Protein AF-A0A940XVX7-F1 (afdb_monomer_lite)

Structure (mmCIF, N/CA/C/O backbone):
data_AF-A0A940XVX7-F1
#
_entry.id   AF-A0A940XVX7-F1
#
loop_
_atom_site.group_PDB
_atom_site.id
_atom_site.type_symbol
_atom_site.label_atom_id
_atom_site.label_alt_id
_atom_site.label_comp_id
_atom_site.label_asym_id
_atom_site.label_entity_id
_atom_site.label_seq_id
_atom_site.pdbx_PDB_ins_code
_atom_site.Cartn_x
_atom_site.Cartn_y
_atom_site.Cartn_z
_atom_site.occupancy
_atom_site.B_iso_or_equiv
_atom_site.auth_seq_id
_atom_site.auth_comp_id
_atom_site.auth_asym_id
_atom_site.auth_atom_id
_atom_site.pdbx_PDB_model_num
ATOM 1 N N . MET A 1 1 ? -26.685 48.852 -51.685 1.00 39.19 1 MET A N 1
ATOM 2 C CA . MET A 1 1 ? -26.499 47.554 -50.994 1.00 39.19 1 MET A CA 1
ATOM 3 C C . MET A 1 1 ? -25.553 46.708 -51.841 1.00 39.19 1 MET A C 1
ATOM 5 O O . MET A 1 1 ? -25.773 46.739 -53.045 1.00 39.19 1 MET A O 1
ATOM 9 N N . PRO A 1 2 ? -24.544 45.985 -51.307 1.00 47.06 2 PRO A N 1
ATOM 10 C CA . PRO A 1 2 ? -24.178 45.741 -49.909 1.00 47.06 2 PRO A CA 1
ATOM 11 C C . PRO A 1 2 ? -22.817 46.343 -49.490 1.00 47.06 2 PRO A C 1
ATOM 13 O O . PRO A 1 2 ? -22.126 46.998 -50.264 1.00 47.06 2 PRO A O 1
ATOM 16 N N . ILE A 1 3 ? -22.519 46.163 -48.203 1.00 32.72 3 ILE A N 1
ATOM 17 C CA . ILE A 1 3 ? -21.543 46.864 -47.366 1.00 32.72 3 ILE A CA 1
ATOM 18 C C . ILE A 1 3 ? -20.275 46.021 -47.131 1.00 32.72 3 ILE A C 1
ATOM 20 O O . ILE A 1 3 ? -20.348 44.816 -46.916 1.00 32.72 3 ILE A O 1
ATOM 24 N N . ALA A 1 4 ? -19.157 46.750 -47.157 1.00 32.62 4 ALA A N 1
ATOM 25 C CA . ALA A 1 4 ? -17.791 46.554 -46.665 1.00 32.62 4 ALA A CA 1
ATOM 26 C C . ALA A 1 4 ? -17.404 45.317 -45.823 1.00 32.62 4 ALA A C 1
ATOM 28 O O . ALA A 1 4 ? -18.112 44.855 -44.928 1.00 32.62 4 ALA A O 1
ATOM 29 N N . GLY A 1 5 ? -16.160 44.886 -46.066 1.00 31.12 5 GLY A N 1
ATOM 30 C CA . GLY A 1 5 ? -15.471 43.783 -45.410 1.00 31.12 5 GLY A CA 1
ATOM 31 C C . GLY A 1 5 ? -15.160 43.995 -43.925 1.00 31.12 5 GLY A C 1
ATOM 32 O O . GLY A 1 5 ? -15.018 45.113 -43.429 1.0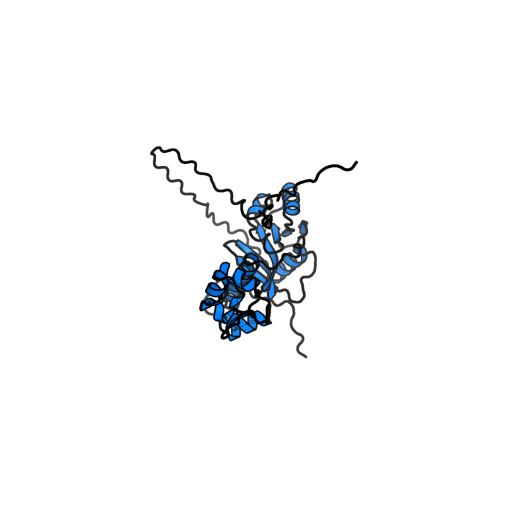0 31.12 5 GLY A O 1
ATOM 33 N N . ARG A 1 6 ? -14.998 42.870 -43.219 1.00 29.83 6 ARG A N 1
ATOM 34 C CA . ARG A 1 6 ? -14.480 42.817 -41.849 1.00 29.83 6 ARG A CA 1
ATOM 35 C C . ARG A 1 6 ? -13.198 41.997 -41.779 1.00 29.83 6 ARG A C 1
ATOM 37 O O . ARG A 1 6 ? -13.157 40.834 -42.171 1.00 29.83 6 ARG A O 1
ATOM 44 N N . LEU A 1 7 ? -12.186 42.646 -41.209 1.00 27.62 7 LEU A N 1
ATOM 45 C CA . LEU A 1 7 ? -10.926 42.090 -40.737 1.00 27.62 7 LEU A CA 1
ATOM 46 C C . LEU A 1 7 ? -11.147 40.890 -39.801 1.00 27.62 7 LEU A C 1
ATOM 48 O O . LEU A 1 7 ? -11.871 40.997 -38.811 1.00 27.62 7 LEU A O 1
ATOM 52 N N . ARG A 1 8 ? -10.426 39.788 -40.040 1.00 28.98 8 ARG A N 1
ATOM 53 C CA . ARG A 1 8 ? -10.189 38.751 -39.025 1.00 28.98 8 ARG A CA 1
ATOM 54 C C . ARG A 1 8 ? -8.976 39.150 -38.179 1.00 28.98 8 ARG A C 1
ATOM 56 O O . ARG A 1 8 ? -7.840 39.035 -38.629 1.00 28.98 8 ARG A O 1
ATOM 63 N N . ARG A 1 9 ? -9.220 39.622 -36.952 1.00 28.53 9 ARG A N 1
ATOM 64 C CA . ARG A 1 9 ? -8.200 39.702 -35.894 1.00 28.53 9 ARG A CA 1
ATOM 65 C C . ARG A 1 9 ? -7.954 38.300 -35.329 1.00 28.53 9 ARG A C 1
ATOM 67 O O . ARG A 1 9 ? -8.905 37.597 -35.001 1.00 28.53 9 ARG A O 1
ATOM 74 N N . ARG A 1 10 ? -6.677 37.924 -35.205 1.00 29.47 10 ARG A N 1
ATOM 75 C CA . ARG A 1 10 ? -6.209 36.809 -34.369 1.00 29.47 10 ARG A CA 1
ATOM 76 C C . ARG A 1 10 ? -6.468 37.153 -32.899 1.00 29.47 10 ARG A C 1
ATOM 78 O O . ARG A 1 10 ? -6.100 38.244 -32.469 1.00 29.47 10 ARG A O 1
ATOM 85 N N . LEU A 1 11 ? -7.072 36.231 -32.154 1.00 32.88 11 LEU A N 1
ATOM 86 C CA . LEU A 1 11 ? -7.075 36.249 -30.691 1.00 32.88 11 LEU A CA 1
ATOM 87 C C . LEU A 1 11 ? -5.853 35.458 -30.184 1.00 32.88 11 LEU A C 1
ATOM 89 O O . LEU A 1 11 ? -5.518 34.436 -30.790 1.00 32.88 11 LEU A O 1
ATOM 93 N N . PRO A 1 12 ? -5.163 35.930 -29.132 1.00 34.94 12 PRO A N 1
ATOM 94 C CA . PRO A 1 12 ? -4.060 35.211 -28.508 1.00 34.94 12 PRO A CA 1
ATOM 95 C C . PRO A 1 12 ? -4.569 33.997 -27.724 1.00 34.94 12 PRO A C 1
ATOM 97 O O . PRO A 1 12 ? -5.680 34.001 -27.195 1.00 34.94 12 PRO A O 1
ATOM 100 N N . GLY A 1 13 ? -3.735 32.957 -27.697 1.00 31.97 13 GLY A N 1
ATOM 101 C CA . GLY A 1 13 ? -4.027 31.665 -27.093 1.00 31.97 13 GLY A CA 1
ATOM 102 C C . GLY A 1 13 ? -4.304 31.749 -25.596 1.00 31.97 13 GLY A C 1
ATOM 103 O O . GLY A 1 13 ? -3.612 32.431 -24.843 1.00 31.97 13 GLY A O 1
ATOM 104 N N . THR A 1 14 ? -5.322 31.010 -25.187 1.00 32.75 14 THR A N 1
ATOM 105 C CA . THR A 1 14 ? -5.587 30.626 -23.806 1.00 32.75 14 THR A CA 1
ATOM 106 C C . THR A 1 14 ? -4.561 29.565 -23.394 1.00 32.75 14 THR A C 1
ATOM 108 O O . THR A 1 14 ? -4.377 28.597 -24.137 1.00 32.75 14 THR A O 1
ATOM 111 N N . PRO A 1 15 ? -3.868 29.711 -22.251 1.00 37.00 15 PRO A N 1
ATOM 112 C CA . PRO A 1 15 ? -3.029 28.645 -21.730 1.00 37.00 15 PRO A CA 1
ATOM 113 C C . PRO A 1 15 ? -3.913 27.474 -21.294 1.00 37.00 15 PRO A C 1
ATOM 115 O O . PRO A 1 15 ? -4.929 27.648 -20.619 1.00 37.00 15 PRO A O 1
ATOM 118 N N . ILE A 1 16 ? -3.512 26.285 -21.735 1.00 38.78 16 ILE A N 1
ATOM 119 C CA . ILE A 1 16 ? -4.016 24.991 -21.284 1.00 38.78 16 ILE A CA 1
ATOM 120 C C . ILE A 1 16 ? -3.811 24.940 -19.768 1.00 38.78 16 ILE A C 1
ATOM 122 O O . ILE A 1 16 ? -2.690 25.112 -19.294 1.00 38.78 16 ILE A O 1
ATOM 126 N N . GLY A 1 17 ? -4.910 24.787 -19.030 1.00 30.72 17 GLY A N 1
ATOM 127 C CA . GLY A 1 17 ? -4.888 24.670 -17.580 1.00 30.72 17 GLY A CA 1
ATOM 128 C C . GLY A 1 17 ? -4.123 23.424 -17.149 1.00 30.72 17 GLY A C 1
ATOM 129 O O . GLY A 1 17 ? -4.334 22.341 -17.696 1.00 30.72 17 GLY A O 1
ATOM 130 N N . ASP A 1 18 ? -3.241 23.606 -16.170 1.00 33.31 18 ASP A N 1
ATOM 131 C CA . ASP A 1 18 ? -2.580 22.524 -15.453 1.00 33.31 18 ASP A CA 1
ATOM 132 C C . ASP A 1 18 ? -3.620 21.554 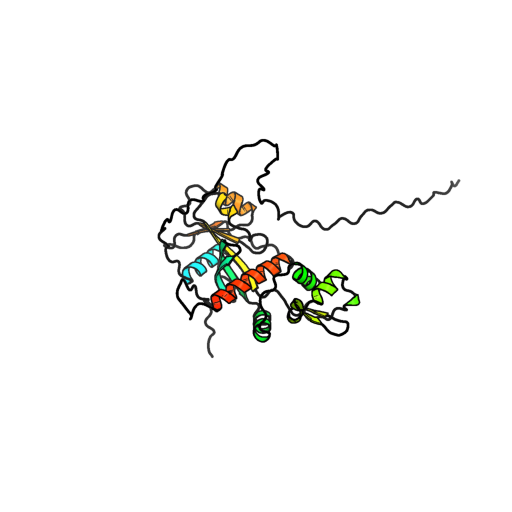-14.863 1.00 33.31 18 ASP A C 1
ATOM 134 O O . ASP A 1 18 ? -4.657 21.998 -14.350 1.00 33.31 18 ASP A O 1
ATOM 138 N N . PRO A 1 19 ? -3.365 20.235 -14.881 1.00 34.19 19 PRO A N 1
ATOM 139 C CA . PRO A 1 19 ? -4.178 19.299 -14.128 1.00 34.19 19 PRO A CA 1
ATOM 140 C C . PRO A 1 19 ? -4.037 19.610 -12.634 1.00 34.19 19 PRO A C 1
ATOM 142 O O . PRO A 1 19 ? -2.949 19.586 -12.059 1.00 34.19 19 PRO A O 1
ATOM 145 N N . ILE A 1 20 ? -5.175 19.919 -12.016 1.00 32.22 20 ILE A N 1
ATOM 146 C CA . ILE A 1 20 ? -5.339 20.090 -10.576 1.00 32.22 20 ILE A CA 1
ATOM 147 C C . ILE A 1 20 ? -4.955 18.766 -9.908 1.00 32.22 20 ILE A C 1
ATOM 149 O O . ILE A 1 20 ? -5.743 17.824 -9.867 1.00 32.22 20 ILE A O 1
ATOM 153 N N . LEU A 1 21 ? -3.732 18.694 -9.386 1.00 34.25 21 LEU A N 1
ATOM 154 C CA . LEU A 1 21 ? -3.366 17.698 -8.389 1.00 34.25 21 LEU A CA 1
ATOM 155 C C . LEU A 1 21 ? -4.194 17.966 -7.121 1.00 34.25 21 LEU A C 1
ATOM 157 O O . LEU A 1 21 ? -4.305 19.126 -6.704 1.00 34.25 21 LEU A O 1
ATOM 161 N N . PRO A 1 22 ? -4.774 16.938 -6.481 1.00 32.28 22 PRO A N 1
ATOM 162 C CA . PRO A 1 22 ? -5.451 17.113 -5.208 1.00 32.28 22 PRO A CA 1
ATOM 163 C C . PRO A 1 22 ? -4.463 17.659 -4.165 1.00 32.28 22 PRO A C 1
ATOM 165 O O . PRO A 1 22 ? -3.473 17.021 -3.809 1.00 32.28 22 PRO A O 1
ATOM 168 N N . ARG A 1 23 ? -4.740 18.872 -3.673 1.00 30.59 23 ARG A N 1
ATOM 169 C CA . ARG A 1 23 ? -4.101 19.485 -2.500 1.00 30.59 23 ARG A CA 1
ATOM 170 C C . ARG A 1 23 ? -4.465 18.685 -1.242 1.00 30.59 23 ARG A C 1
ATOM 172 O O . ARG A 1 23 ? -5.308 19.122 -0.471 1.00 30.59 23 ARG A O 1
ATOM 179 N N . PHE A 1 24 ? -3.846 17.527 -1.035 1.00 37.22 24 PHE A N 1
ATOM 180 C CA . PHE A 1 24 ? -3.967 16.767 0.220 1.00 37.22 24 PHE A CA 1
ATOM 181 C C . PHE A 1 24 ? -2.636 16.540 0.947 1.00 37.22 24 PHE A C 1
ATOM 183 O O . PHE A 1 24 ? -2.610 15.947 2.016 1.00 37.22 24 PHE A O 1
ATOM 190 N N . ALA A 1 25 ? -1.539 17.121 0.461 1.00 35.47 25 ALA A N 1
ATOM 191 C CA . ALA A 1 25 ? -0.269 17.158 1.178 1.00 35.47 25 ALA A CA 1
ATOM 192 C C . ALA A 1 25 ? 0.072 18.599 1.577 1.00 35.47 25 ALA A C 1
ATOM 194 O O . ALA A 1 25 ? 0.852 19.248 0.891 1.00 35.47 25 ALA A O 1
ATOM 195 N N . LEU A 1 26 ? -0.573 19.121 2.629 1.00 35.50 26 LEU A N 1
ATOM 196 C CA . LEU A 1 26 ? -0.068 20.201 3.501 1.00 35.50 26 LEU A CA 1
ATOM 197 C C . LEU A 1 26 ? -1.118 20.551 4.568 1.00 35.50 26 LEU A C 1
ATOM 199 O O . LEU A 1 26 ? -1.750 21.602 4.546 1.00 35.50 26 LEU A O 1
ATOM 203 N N . ALA A 1 27 ? -1.275 19.651 5.532 1.00 34.00 27 ALA A N 1
ATOM 204 C CA . ALA A 1 27 ? -1.707 20.015 6.877 1.00 34.00 27 ALA A CA 1
ATOM 205 C C . ALA A 1 27 ? -0.751 19.419 7.923 1.00 34.00 27 ALA A C 1
ATOM 207 O O . ALA A 1 27 ? -1.156 19.063 9.018 1.00 34.00 27 ALA A O 1
ATOM 208 N N . PHE A 1 28 ? 0.551 19.367 7.618 1.00 34.62 28 PHE A N 1
ATOM 209 C CA . PHE A 1 28 ? 1.536 19.499 8.688 1.00 34.62 28 PHE A CA 1
ATOM 210 C C . PHE A 1 28 ? 1.491 20.966 9.112 1.00 34.62 28 PHE A C 1
ATOM 212 O O . PHE A 1 28 ? 1.926 21.843 8.361 1.00 34.62 28 PHE A O 1
ATOM 219 N N . ARG A 1 29 ? 0.910 21.255 10.281 1.00 31.34 29 ARG A N 1
ATOM 220 C CA . ARG A 1 29 ? 1.052 22.562 10.929 1.00 31.34 29 ARG A CA 1
ATOM 221 C C . ARG A 1 29 ? 2.541 22.809 11.170 1.00 31.34 29 ARG A C 1
ATOM 223 O O . ARG A 1 29 ? 3.104 22.390 12.175 1.00 31.34 29 ARG A O 1
ATOM 230 N N . GLY A 1 30 ? 3.174 23.502 10.229 1.00 27.67 30 GLY A N 1
ATOM 231 C CA . GLY A 1 30 ? 4.431 24.183 10.469 1.00 27.67 30 GLY A CA 1
ATOM 232 C C . GLY A 1 30 ? 4.205 25.210 11.570 1.00 27.67 30 GLY A C 1
ATOM 233 O O . GLY A 1 30 ? 3.421 26.145 11.409 1.00 27.67 30 GLY A O 1
ATOM 234 N N . ILE A 1 31 ? 4.881 25.017 12.698 1.00 33.72 31 ILE A N 1
ATOM 235 C CA . ILE A 1 31 ? 5.112 26.066 13.685 1.00 33.72 31 ILE A CA 1
ATOM 236 C C . ILE A 1 31 ? 5.847 27.188 12.945 1.00 33.72 31 ILE A C 1
ATOM 238 O O . ILE A 1 31 ? 7.023 27.071 12.603 1.00 33.72 31 ILE A O 1
ATOM 242 N N . ALA A 1 32 ? 5.123 28.258 12.629 1.00 28.83 32 ALA A N 1
ATOM 243 C CA . ALA A 1 32 ? 5.697 29.463 12.060 1.00 28.83 32 ALA A CA 1
ATOM 244 C C . ALA A 1 32 ? 6.458 30.211 13.164 1.00 28.83 32 ALA A C 1
ATOM 246 O O . ALA A 1 32 ? 5.878 30.993 13.914 1.00 28.83 32 ALA A O 1
ATOM 247 N N . CYS A 1 33 ? 7.768 29.983 13.265 1.00 29.31 33 CYS A N 1
ATOM 248 C CA . CYS A 1 33 ? 8.662 30.895 13.972 1.00 29.31 33 CYS A CA 1
ATOM 249 C C . CYS A 1 33 ? 8.884 32.132 13.091 1.00 29.31 33 CYS A C 1
ATOM 251 O O . CYS A 1 33 ? 9.707 32.124 12.177 1.00 29.31 33 CYS A O 1
ATOM 253 N N . SER A 1 34 ? 8.122 33.195 13.352 1.00 32.75 34 SER A N 1
ATOM 254 C CA . SER A 1 34 ? 8.410 34.527 12.818 1.00 32.75 34 SER A CA 1
ATOM 255 C C . SER A 1 34 ? 9.648 35.080 13.520 1.00 32.75 34 SER A C 1
ATOM 257 O O . SER A 1 34 ? 9.641 35.282 14.732 1.00 32.75 34 SER A O 1
ATOM 259 N N . GLY A 1 35 ? 10.710 35.327 12.755 1.00 31.58 35 GLY A N 1
ATOM 260 C CA . GLY A 1 35 ? 11.919 35.973 13.245 1.00 31.58 35 GLY A CA 1
ATOM 261 C C . GLY A 1 35 ? 11.669 37.436 13.608 1.00 31.58 35 GLY A C 1
ATOM 262 O O . GLY A 1 35 ? 11.334 38.248 12.749 1.00 31.58 35 GLY A O 1
ATOM 263 N N . ALA A 1 36 ? 11.896 37.772 14.873 1.00 33.03 36 ALA A N 1
ATOM 264 C CA . ALA A 1 36 ? 12.298 39.101 15.301 1.00 33.03 36 ALA A CA 1
ATOM 265 C C . ALA A 1 36 ? 13.489 38.921 16.246 1.00 33.03 36 ALA A C 1
ATOM 267 O O . ALA A 1 36 ? 13.435 38.146 17.198 1.00 33.03 36 ALA A O 1
ATOM 268 N N . ALA A 1 37 ? 14.590 39.582 15.905 1.00 41.69 37 ALA A N 1
ATOM 269 C CA . ALA A 1 37 ? 15.837 39.552 16.641 1.00 41.69 37 ALA A CA 1
ATOM 270 C C . ALA A 1 37 ? 15.656 40.094 18.064 1.00 41.69 37 ALA A C 1
ATOM 272 O O . ALA A 1 37 ? 15.215 41.228 18.228 1.00 41.69 37 ALA A O 1
ATOM 273 N N . ALA A 1 38 ? 16.053 39.309 19.062 1.00 36.62 38 ALA A N 1
ATOM 274 C CA . ALA A 1 38 ? 16.679 39.786 20.289 1.00 36.62 38 ALA A CA 1
ATOM 275 C C . ALA A 1 38 ? 17.223 38.585 21.067 1.00 36.62 38 ALA A C 1
ATOM 277 O O . ALA A 1 38 ? 16.559 37.556 21.191 1.00 36.62 38 ALA A O 1
ATOM 278 N N . ASP A 1 39 ? 18.448 38.746 21.556 1.00 45.12 39 ASP A N 1
ATOM 279 C CA . ASP A 1 39 ? 19.106 37.895 22.536 1.00 45.12 39 ASP A CA 1
ATOM 280 C C . ASP A 1 39 ? 18.152 37.419 23.636 1.00 45.12 39 ASP A C 1
ATOM 282 O O . ASP A 1 39 ? 17.444 38.220 24.237 1.00 45.12 39 ASP A O 1
ATOM 286 N N . HIS A 1 40 ? 18.161 36.115 23.905 1.00 40.62 40 HIS A N 1
ATOM 287 C CA . HIS A 1 40 ? 18.369 35.527 25.230 1.00 40.62 40 HIS A CA 1
ATOM 288 C C . HIS A 1 40 ? 18.161 34.009 25.144 1.00 40.62 40 HIS A C 1
ATOM 290 O O . HIS A 1 40 ? 17.154 33.500 24.660 1.00 40.62 40 HIS A O 1
ATOM 296 N N . SER A 1 41 ? 19.161 33.285 25.633 1.00 45.06 41 SER A N 1
ATOM 297 C CA . SER A 1 41 ? 19.177 31.843 25.855 1.00 45.06 41 SER A CA 1
ATOM 298 C C . SER A 1 41 ? 17.902 31.338 26.541 1.00 45.06 41 SER A C 1
ATOM 300 O O . SER A 1 41 ? 17.693 31.597 27.726 1.00 45.06 41 SER A O 1
ATOM 302 N N . CYS A 1 42 ? 17.090 30.558 25.829 1.00 33.81 42 CYS A N 1
ATOM 303 C CA . CYS A 1 42 ? 16.030 29.750 26.423 1.00 33.81 42 CYS A CA 1
ATOM 304 C C . CYS A 1 42 ? 16.079 28.348 25.803 1.00 33.81 42 CYS A C 1
ATOM 306 O O . CYS A 1 42 ? 15.731 28.144 24.641 1.00 33.81 42 CYS A O 1
ATOM 308 N N . GLY A 1 43 ? 16.607 27.390 26.565 1.00 42.06 43 GLY A N 1
ATOM 309 C CA . GLY A 1 43 ? 16.645 25.984 26.184 1.00 42.06 43 GLY A CA 1
ATOM 310 C C . GLY A 1 43 ? 15.263 25.357 26.332 1.00 42.06 43 GLY A C 1
ATOM 311 O O . GLY A 1 43 ? 14.922 24.878 27.408 1.00 42.06 43 GLY A O 1
ATOM 312 N N . CYS A 1 44 ? 14.483 25.328 25.253 1.00 30.05 44 CYS A N 1
ATOM 313 C CA . CYS A 1 44 ? 13.281 24.501 25.173 1.00 30.05 44 CYS A CA 1
ATOM 314 C C . CYS A 1 44 ? 13.669 23.093 24.706 1.00 30.05 44 CYS A C 1
ATOM 316 O O . CYS A 1 44 ? 13.628 22.772 23.520 1.00 30.05 44 CYS A O 1
ATOM 318 N N . VAL A 1 45 ? 14.067 22.253 25.659 1.00 34.38 45 VAL A N 1
ATOM 319 C CA . VAL A 1 45 ? 14.092 20.798 25.486 1.00 34.38 45 VAL A CA 1
ATOM 320 C C . VAL A 1 45 ? 12.637 20.329 25.517 1.00 34.38 45 VAL A C 1
ATOM 322 O O . VAL A 1 45 ? 12.022 20.296 26.581 1.00 34.38 45 VAL A O 1
ATOM 325 N N . PHE A 1 46 ? 12.066 19.982 24.361 1.00 31.72 46 PHE A N 1
ATOM 326 C CA . PHE A 1 46 ? 10.820 19.215 24.305 1.00 31.72 46 PHE A CA 1
ATOM 327 C C . PHE A 1 46 ? 11.127 17.776 24.732 1.00 31.72 46 PHE A C 1
ATOM 329 O O . PHE A 1 46 ? 11.384 16.897 23.914 1.00 31.72 46 PHE A O 1
ATOM 336 N N . ALA A 1 47 ? 11.160 17.556 26.043 1.00 31.22 47 ALA A N 1
ATOM 337 C CA . ALA A 1 47 ? 11.137 16.224 26.616 1.00 31.22 47 ALA A CA 1
ATOM 338 C C . ALA A 1 47 ? 9.706 15.688 26.485 1.00 31.22 47 ALA A C 1
ATOM 340 O O . ALA A 1 47 ? 8.818 16.080 27.241 1.00 31.22 47 ALA A O 1
ATOM 341 N N . LEU A 1 48 ? 9.479 14.805 25.509 1.00 35.31 48 LEU A N 1
ATOM 342 C CA . LEU A 1 48 ? 8.336 13.898 25.559 1.00 35.31 48 LEU A CA 1
ATOM 343 C C . LEU A 1 48 ? 8.480 13.082 26.853 1.00 35.31 48 LEU A C 1
ATOM 345 O O . LEU A 1 48 ? 9.543 12.486 27.058 1.00 35.31 48 LEU A O 1
ATOM 349 N N . PRO A 1 49 ? 7.484 13.061 27.753 1.00 32.00 49 PRO A N 1
ATOM 350 C CA . PRO A 1 49 ? 7.553 12.199 28.916 1.00 32.00 49 PRO A CA 1
ATOM 351 C C . PRO A 1 49 ? 7.497 10.747 28.435 1.00 32.00 49 PRO A C 1
ATOM 353 O O . PRO A 1 49 ? 6.434 10.220 28.128 1.00 32.00 49 PRO A O 1
ATOM 356 N N . SER A 1 50 ? 8.652 10.085 28.395 1.00 37.47 50 SER A N 1
ATOM 357 C CA . SER A 1 50 ? 8.766 8.629 28.326 1.00 37.47 50 SER A CA 1
ATOM 358 C C . SER A 1 50 ? 8.392 8.031 29.685 1.00 37.47 50 SER A C 1
ATOM 360 O O . SER A 1 50 ? 9.195 7.389 30.361 1.00 37.47 50 SER A O 1
ATOM 362 N N . GLN A 1 51 ? 7.166 8.281 30.147 1.00 39.06 51 GLN A N 1
ATOM 363 C CA . GLN A 1 51 ? 6.641 7.533 31.278 1.00 39.06 51 GLN A CA 1
ATOM 364 C C . GLN A 1 51 ? 6.306 6.131 30.786 1.00 39.06 51 GLN A C 1
ATOM 366 O O . GLN A 1 51 ? 5.329 5.916 30.076 1.00 39.06 51 GLN A O 1
ATOM 371 N N . GLY A 1 52 ? 7.170 5.187 31.159 1.00 41.28 52 GLY A N 1
ATOM 372 C CA . GLY A 1 52 ? 6.953 3.759 31.002 1.00 41.28 52 GLY A CA 1
ATOM 373 C C . GLY A 1 52 ? 5.706 3.325 31.762 1.00 41.28 52 GLY A C 1
ATOM 374 O O . GLY A 1 52 ? 5.779 2.906 32.915 1.00 41.28 52 GLY A O 1
ATOM 375 N N . MET A 1 53 ? 4.557 3.422 31.106 1.00 36.41 53 MET A N 1
ATOM 376 C CA . MET A 1 53 ? 3.360 2.703 31.491 1.00 36.41 53 MET A CA 1
ATOM 377 C C . MET A 1 53 ? 3.436 1.328 30.836 1.00 36.41 53 MET A C 1
ATOM 379 O O . MET A 1 53 ? 3.215 1.173 29.639 1.00 36.41 53 MET A O 1
ATOM 383 N N . ASN A 1 54 ? 3.748 0.318 31.650 1.00 37.62 54 ASN A N 1
ATOM 384 C CA . ASN A 1 54 ? 3.373 -1.067 31.382 1.00 37.62 54 ASN A CA 1
ATOM 385 C C . ASN A 1 54 ? 1.837 -1.145 31.406 1.00 37.62 54 ASN A C 1
ATOM 387 O O . ASN A 1 54 ? 1.240 -1.632 32.366 1.00 37.62 54 ASN A O 1
ATOM 391 N N . LEU A 1 55 ? 1.185 -0.601 30.378 1.00 42.69 55 LEU A N 1
ATOM 392 C CA . LEU A 1 55 ? -0.182 -0.966 30.059 1.00 42.69 55 LEU A CA 1
ATOM 393 C C . LEU A 1 55 ? -0.147 -2.462 29.794 1.00 42.69 55 LEU A C 1
ATOM 395 O O . LEU A 1 55 ? 0.685 -2.941 29.021 1.00 42.69 55 LEU A O 1
ATOM 399 N N . MET A 1 56 ? -0.999 -3.188 30.515 1.00 37.06 56 MET A N 1
ATOM 400 C CA . MET A 1 56 ? -1.314 -4.580 30.253 1.00 37.06 56 MET A CA 1
ATOM 401 C C . MET A 1 56 ? -1.572 -4.724 28.757 1.00 37.06 56 MET A C 1
ATOM 403 O O . MET A 1 56 ? -2.665 -4.463 28.262 1.00 37.06 56 MET A O 1
ATOM 407 N N . THR A 1 57 ? -0.530 -5.113 28.032 1.00 49.62 57 THR A N 1
ATOM 408 C CA . THR A 1 57 ? -0.600 -5.554 26.656 1.00 49.62 57 THR A CA 1
ATOM 409 C C . THR A 1 57 ? -1.337 -6.873 26.740 1.00 49.62 57 THR A C 1
ATOM 411 O O . THR A 1 57 ? -0.736 -7.937 26.872 1.00 49.62 57 THR A O 1
ATOM 414 N N . SER A 1 58 ? -2.671 -6.796 26.740 1.00 52.34 58 SER A N 1
ATOM 415 C CA . SER A 1 58 ? -3.485 -7.864 26.186 1.00 52.34 58 SER A CA 1
ATOM 416 C C . SER A 1 58 ? -2.783 -8.258 24.891 1.00 52.34 58 SER A C 1
ATOM 418 O O . SER A 1 58 ? -2.642 -7.436 23.978 1.00 52.34 58 SER A O 1
ATOM 420 N N . LYS A 1 59 ? -2.162 -9.439 24.895 1.00 76.56 59 LYS A N 1
ATOM 421 C CA . LYS A 1 59 ? -1.438 -9.951 23.740 1.00 76.56 59 LYS A CA 1
ATOM 422 C C . LYS A 1 59 ? -2.508 -10.380 22.755 1.00 76.56 59 LYS A C 1
ATOM 424 O O . LYS A 1 59 ? -2.926 -11.532 22.785 1.00 76.56 59 LYS A O 1
ATOM 429 N N . PHE A 1 60 ? -2.980 -9.432 21.952 1.00 84.50 60 PHE A N 1
ATOM 430 C CA . PHE A 1 60 ? -3.782 -9.744 20.781 1.00 84.50 60 PHE A CA 1
ATOM 431 C C . PHE A 1 60 ? -3.004 -10.772 19.968 1.00 84.50 60 PHE A C 1
ATOM 433 O O . PHE A 1 60 ? -1.826 -10.576 19.662 1.00 84.50 60 PHE A O 1
ATOM 440 N N . THR A 1 61 ? -3.641 -11.908 19.730 1.00 90.19 61 THR A N 1
ATOM 441 C CA . THR A 1 61 ? -3.094 -12.963 18.887 1.00 90.19 61 THR A CA 1
ATOM 442 C C . THR A 1 61 ? -3.250 -12.575 17.419 1.00 90.19 61 THR A C 1
ATOM 444 O O . THR A 1 61 ? -4.038 -11.691 17.083 1.00 90.19 61 THR A O 1
ATOM 447 N N . ASP A 1 62 ? -2.559 -13.262 16.514 1.00 89.00 62 ASP A N 1
ATOM 448 C CA . ASP A 1 62 ? -2.733 -13.019 15.075 1.00 89.00 62 ASP A CA 1
ATOM 449 C C . ASP A 1 62 ? -4.187 -13.265 14.637 1.00 89.00 62 ASP A C 1
ATOM 451 O O . ASP A 1 62 ? -4.749 -12.508 13.848 1.00 89.00 62 ASP A O 1
ATOM 455 N N . ALA A 1 63 ? -4.847 -14.267 15.231 1.00 91.44 63 ALA A N 1
ATOM 456 C CA . ALA A 1 63 ? -6.267 -14.532 15.010 1.00 91.44 63 ALA A CA 1
ATOM 457 C C . ALA A 1 63 ? -7.157 -13.366 15.465 1.00 91.44 63 ALA A C 1
ATOM 459 O O . ALA A 1 63 ? -8.198 -13.107 14.859 1.00 91.44 63 ALA A O 1
ATOM 460 N N . ASP A 1 64 ? -6.748 -12.649 16.510 1.00 92.81 64 ASP A N 1
ATOM 461 C CA . ASP A 1 64 ? -7.459 -11.466 16.965 1.00 92.81 64 ASP A CA 1
ATOM 462 C C . ASP A 1 64 ? -7.298 -10.315 15.966 1.00 92.81 64 ASP A C 1
ATOM 464 O O . ASP A 1 64 ? -8.287 -9.696 15.576 1.00 92.81 64 ASP A O 1
ATOM 468 N N . LEU A 1 65 ? -6.078 -10.073 15.477 1.00 93.81 65 LEU A N 1
ATOM 469 C CA . LEU A 1 65 ? -5.825 -9.049 14.458 1.00 93.81 65 LEU A CA 1
ATOM 470 C C . LEU A 1 65 ? -6.627 -9.303 13.175 1.00 93.81 65 LEU A C 1
ATOM 472 O O . LEU A 1 65 ? -7.205 -8.367 12.625 1.00 93.81 65 LEU A O 1
ATOM 476 N N . VAL A 1 66 ? -6.744 -10.562 12.743 1.00 95.06 66 VAL A N 1
ATOM 477 C CA . VAL A 1 66 ? -7.594 -10.932 11.601 1.00 95.06 66 VAL A CA 1
ATOM 478 C C . VAL A 1 66 ? -9.053 -10.551 11.858 1.00 95.06 66 VAL A C 1
ATOM 480 O O . VAL A 1 66 ? -9.651 -9.872 11.026 1.00 95.06 66 VAL A O 1
ATOM 483 N N . ARG A 1 67 ? -9.617 -10.895 13.023 1.00 95.00 67 ARG A N 1
ATOM 484 C CA . ARG A 1 67 ? -11.006 -10.534 13.376 1.00 95.00 67 ARG A CA 1
ATOM 485 C C . ARG A 1 67 ? -11.227 -9.024 13.417 1.00 95.00 67 ARG A C 1
ATOM 487 O O . ARG A 1 67 ? -12.266 -8.542 12.969 1.00 95.00 67 ARG A O 1
ATOM 494 N N . LEU A 1 68 ? -10.261 -8.273 13.948 1.00 95.31 68 LEU A N 1
ATOM 495 C CA . LEU A 1 68 ? -10.289 -6.810 13.948 1.00 95.31 68 LEU A CA 1
ATOM 496 C C . LEU A 1 68 ? -10.361 -6.261 12.519 1.00 95.31 68 LEU A C 1
ATOM 498 O O . LEU A 1 68 ? -11.201 -5.409 12.229 1.00 95.31 68 LEU A O 1
ATOM 502 N N . CYS A 1 69 ? -9.496 -6.752 11.633 1.00 96.31 69 CYS A N 1
ATOM 503 C CA . CYS A 1 69 ? -9.444 -6.344 10.233 1.00 96.31 69 CYS A CA 1
ATOM 504 C C . CYS A 1 69 ? -10.707 -6.749 9.458 1.00 96.31 69 CYS A C 1
ATOM 506 O O . CYS A 1 69 ? -11.215 -5.955 8.665 1.00 96.31 69 CYS A O 1
ATOM 508 N N . GLU A 1 70 ? -11.256 -7.938 9.709 1.00 95.88 70 GLU A N 1
ATOM 509 C CA . GLU A 1 70 ? -12.539 -8.377 9.150 1.00 95.88 70 GLU A CA 1
ATOM 510 C C . GLU A 1 70 ? -13.670 -7.423 9.558 1.00 95.88 70 GLU A C 1
ATOM 512 O O . GLU A 1 70 ? -14.387 -6.877 8.718 1.00 95.88 70 GLU A O 1
ATOM 517 N N . ALA A 1 71 ? -13.786 -7.117 10.852 1.00 95.12 71 ALA A N 1
ATOM 518 C CA . ALA A 1 71 ? -14.779 -6.161 11.324 1.00 95.12 71 ALA A CA 1
ATOM 519 C C . ALA A 1 71 ? -14.587 -4.774 10.681 1.00 95.12 71 ALA A C 1
ATOM 521 O O . ALA A 1 71 ? -15.541 -4.197 10.158 1.00 95.12 71 ALA A O 1
ATOM 522 N N . ALA A 1 72 ? -13.355 -4.255 10.661 1.00 94.88 72 ALA A N 1
ATOM 523 C CA . ALA A 1 72 ? -13.031 -2.948 10.086 1.00 94.88 72 ALA A CA 1
ATOM 524 C C . ALA A 1 72 ? -13.362 -2.850 8.586 1.00 94.88 72 ALA A C 1
ATOM 526 O O . ALA A 1 72 ? -13.888 -1.832 8.136 1.00 94.88 72 ALA A O 1
ATOM 527 N N . SER A 1 73 ? -13.084 -3.911 7.825 1.00 93.69 73 SER A N 1
ATOM 528 C CA . SER A 1 73 ? -13.360 -3.999 6.384 1.00 93.69 73 SER A CA 1
ATOM 529 C C . SER A 1 73 ? -14.832 -4.276 6.047 1.00 93.69 73 SER A C 1
ATOM 531 O O . SER A 1 73 ? -15.210 -4.252 4.877 1.00 93.69 73 SER A O 1
ATOM 533 N N . GLY A 1 74 ? -15.683 -4.492 7.056 1.00 93.56 74 GLY A N 1
ATOM 534 C CA . GLY A 1 74 ? -17.111 -4.749 6.877 1.00 93.56 74 GLY A CA 1
ATOM 535 C C . GLY A 1 74 ? -17.453 -6.208 6.564 1.00 93.56 74 GLY A C 1
ATOM 536 O O . GLY A 1 74 ? -18.547 -6.475 6.062 1.00 93.56 74 GLY A O 1
ATOM 537 N N . GLY A 1 75 ? -16.558 -7.157 6.850 1.00 92.19 75 GLY A N 1
ATOM 538 C CA . GLY A 1 75 ? -16.811 -8.582 6.662 1.00 92.19 75 GLY A CA 1
ATOM 539 C C . GLY A 1 75 ? -15.544 -9.397 6.426 1.00 92.19 75 GLY A C 1
ATOM 540 O O . GLY A 1 75 ? -14.491 -9.125 6.980 1.00 92.19 75 GLY A O 1
ATOM 541 N N . LYS A 1 76 ? -15.652 -10.446 5.612 1.00 92.69 76 LYS A N 1
ATOM 542 C CA . LYS A 1 76 ? -14.505 -11.306 5.301 1.00 92.69 76 LYS A CA 1
ATOM 543 C C . LYS A 1 76 ? -13.480 -10.563 4.447 1.00 92.69 76 LYS A C 1
ATOM 545 O O . LYS A 1 76 ? -13.861 -9.886 3.491 1.00 92.69 76 LYS A O 1
ATOM 550 N N . LEU A 1 77 ? -12.201 -10.769 4.755 1.00 93.69 77 LEU A N 1
ATOM 551 C CA . LEU A 1 77 ? -11.090 -10.318 3.916 1.00 93.69 77 LEU A CA 1
ATOM 552 C C . LEU A 1 77 ? -11.084 -11.064 2.570 1.00 93.69 77 LEU A C 1
ATOM 554 O O . LEU A 1 77 ? -11.720 -12.114 2.418 1.00 93.69 77 LEU A O 1
ATOM 558 N N . ALA A 1 78 ? -10.366 -10.519 1.584 1.00 93.75 78 ALA A N 1
ATOM 559 C CA . ALA A 1 78 ? -10.121 -11.229 0.332 1.00 93.75 78 ALA A CA 1
ATOM 560 C C . ALA A 1 78 ? -9.387 -12.556 0.603 1.00 93.75 78 ALA A C 1
ATOM 562 O O . ALA A 1 78 ? -8.648 -12.678 1.576 1.00 93.75 78 ALA A O 1
ATOM 563 N N . LEU A 1 79 ? -9.613 -13.564 -0.244 1.00 93.50 79 LEU A N 1
ATOM 564 C CA . LEU A 1 79 ? -9.081 -14.915 -0.017 1.00 93.50 79 LEU A CA 1
ATOM 565 C C . LEU A 1 79 ? -7.547 -14.951 -0.006 1.00 93.50 79 LEU A C 1
ATOM 567 O O . LEU A 1 79 ? -6.959 -15.721 0.736 1.00 93.50 79 LEU A O 1
ATOM 571 N N . ASP A 1 80 ? -6.919 -14.120 -0.824 1.00 94.69 80 ASP A N 1
ATOM 572 C CA . ASP A 1 80 ? -5.472 -13.970 -0.962 1.00 94.69 80 ASP A CA 1
ATOM 573 C C . ASP A 1 80 ? -4.886 -12.881 -0.047 1.00 94.69 80 ASP A C 1
ATOM 575 O O . ASP A 1 80 ? -3.700 -12.572 -0.149 1.00 94.69 80 ASP A O 1
ATOM 579 N N . ALA A 1 81 ? -5.699 -12.278 0.829 1.00 96.12 81 ALA A N 1
ATOM 580 C CA . ALA A 1 81 ? -5.228 -11.263 1.758 1.00 96.12 81 ALA A CA 1
ATOM 581 C C . ALA A 1 81 ? -4.507 -11.877 2.963 1.00 96.12 81 ALA A C 1
ATOM 583 O O . ALA A 1 81 ? -4.980 -12.818 3.603 1.00 96.12 81 ALA A O 1
ATOM 584 N N . GLU A 1 82 ? -3.386 -11.263 3.312 1.00 96.50 82 GLU A N 1
ATOM 585 C CA . GLU A 1 82 ? -2.601 -11.545 4.503 1.00 96.50 82 GLU A CA 1
ATOM 586 C C . GLU A 1 82 ? -2.716 -10.385 5.495 1.00 96.50 82 GLU A C 1
ATOM 588 O O . GLU A 1 82 ? -3.011 -9.243 5.126 1.00 96.50 82 GLU A O 1
ATOM 593 N N . VAL A 1 83 ? -2.484 -10.686 6.775 1.00 96.25 83 VAL A N 1
ATOM 594 C CA . VAL A 1 83 ? -2.482 -9.696 7.855 1.00 96.25 83 VAL A CA 1
ATOM 595 C C . VAL A 1 83 ? -1.110 -9.679 8.511 1.00 96.25 83 VAL A C 1
ATOM 597 O O . VAL A 1 83 ? -0.620 -10.719 8.943 1.00 96.25 83 VAL A O 1
ATOM 600 N N . ALA A 1 84 ? -0.502 -8.498 8.609 1.00 95.75 84 ALA A N 1
ATOM 601 C CA . ALA A 1 84 ? 0.783 -8.314 9.281 1.00 95.75 84 ALA A CA 1
ATOM 602 C C . ALA A 1 84 ? 0.787 -7.044 10.129 1.00 95.75 84 ALA A C 1
ATOM 604 O O . ALA A 1 84 ? 0.186 -6.034 9.768 1.00 95.75 84 ALA A O 1
ATOM 605 N N . SER A 1 85 ? 1.503 -7.083 11.250 1.00 94.62 85 SER A N 1
ATOM 606 C CA . SER A 1 85 ? 1.745 -5.914 12.093 1.00 94.62 85 SER A CA 1
ATOM 607 C C . SER A 1 85 ? 3.168 -5.425 11.868 1.00 94.62 85 SER A C 1
ATOM 609 O O . SER A 1 85 ? 4.119 -6.100 12.246 1.00 94.62 85 SER A O 1
ATOM 611 N N . VAL A 1 86 ? 3.301 -4.226 11.310 1.00 95.25 86 VAL A N 1
ATOM 612 C CA . VAL A 1 86 ? 4.582 -3.621 10.931 1.00 95.25 86 VAL A CA 1
ATOM 613 C C . VAL A 1 86 ? 4.719 -2.222 11.536 1.00 95.25 86 VAL A C 1
ATOM 615 O O . VAL A 1 86 ? 3.763 -1.643 12.050 1.00 95.25 86 VAL A O 1
ATOM 618 N N . THR A 1 87 ? 5.911 -1.631 11.449 1.00 94.50 87 THR A N 1
ATOM 619 C CA . THR A 1 87 ? 6.100 -0.194 11.714 1.00 94.50 87 THR A CA 1
ATOM 620 C C . THR A 1 87 ? 6.393 0.540 10.410 1.00 94.50 87 THR A C 1
ATOM 622 O O . THR A 1 87 ? 7.468 0.370 9.832 1.00 94.50 87 THR A O 1
ATOM 625 N N . LEU A 1 88 ? 5.470 1.394 9.960 1.00 94.38 88 LEU A N 1
ATOM 626 C CA . LEU A 1 88 ? 5.644 2.241 8.775 1.00 94.38 88 LEU A CA 1
ATOM 627 C C . LEU A 1 88 ? 5.830 3.694 9.185 1.00 94.38 88 LEU A C 1
ATOM 629 O O . LEU A 1 88 ? 5.003 4.254 9.895 1.00 94.38 88 LEU A O 1
ATOM 633 N N . TRP A 1 89 ? 6.924 4.314 8.737 1.00 92.25 89 TRP A N 1
ATOM 634 C CA . TRP A 1 89 ? 7.248 5.718 9.040 1.00 92.25 89 TRP A CA 1
ATOM 635 C C . TRP A 1 89 ? 7.187 6.062 10.541 1.00 92.25 89 TRP A C 1
ATOM 637 O O . TRP A 1 89 ? 6.813 7.167 10.922 1.00 92.25 89 TRP A O 1
ATOM 647 N N . GLY A 1 90 ? 7.564 5.104 11.396 1.00 91.88 90 GLY A N 1
ATOM 648 C CA . GLY A 1 90 ? 7.531 5.248 12.855 1.00 91.88 90 GLY A CA 1
ATOM 649 C C . GLY A 1 90 ? 6.161 5.009 13.497 1.00 91.88 90 GLY A C 1
ATOM 650 O O . GLY A 1 90 ? 6.045 5.143 14.710 1.00 91.88 90 GLY A O 1
ATOM 651 N N . VAL A 1 91 ? 5.144 4.636 12.715 1.00 93.25 91 VAL A N 1
ATOM 652 C CA . VAL A 1 91 ? 3.787 4.345 13.189 1.00 93.25 91 VAL A CA 1
ATOM 653 C C . VAL A 1 91 ? 3.552 2.829 13.188 1.00 93.25 91 VAL A C 1
ATOM 655 O O . VAL A 1 91 ? 3.638 2.207 12.123 1.00 93.25 91 VAL A O 1
ATOM 658 N N . PRO A 1 92 ? 3.256 2.215 14.349 1.00 93.88 92 PRO A N 1
ATOM 659 C CA . PRO A 1 92 ? 2.788 0.835 14.414 1.00 93.88 92 PRO A CA 1
ATOM 660 C C . PRO A 1 92 ? 1.437 0.699 13.707 1.00 93.88 92 PRO A C 1
ATOM 662 O O . PRO A 1 92 ? 0.491 1.428 14.015 1.00 93.88 92 PRO A O 1
ATOM 665 N N . VAL A 1 93 ? 1.343 -0.229 12.762 1.00 95.50 93 VAL A N 1
ATOM 666 C CA . VAL A 1 93 ? 0.163 -0.413 11.914 1.00 95.50 93 VAL A CA 1
ATOM 667 C C . VAL A 1 93 ? -0.062 -1.893 11.630 1.00 95.50 93 VAL A C 1
ATOM 669 O O . VAL A 1 93 ? 0.880 -2.643 11.382 1.00 95.50 93 VAL A O 1
ATOM 672 N N . VAL A 1 94 ? -1.325 -2.305 11.647 1.00 96.94 94 VAL A N 1
ATOM 673 C CA . VAL A 1 94 ? -1.765 -3.614 11.160 1.00 96.94 94 VAL A CA 1
ATOM 674 C C . VAL A 1 94 ? -2.245 -3.437 9.727 1.00 96.94 94 VAL A C 1
ATOM 676 O O . VAL A 1 94 ? -3.139 -2.636 9.461 1.00 96.94 94 VAL A O 1
ATOM 679 N N . LEU A 1 95 ? -1.635 -4.152 8.795 1.00 97.31 95 LEU A N 1
ATOM 680 C CA . LEU A 1 95 ? -1.961 -4.100 7.378 1.00 97.31 95 LEU A CA 1
ATOM 681 C C . LEU A 1 95 ? -2.759 -5.333 6.984 1.00 97.31 95 LEU A C 1
ATOM 683 O O . LEU A 1 95 ? -2.388 -6.443 7.351 1.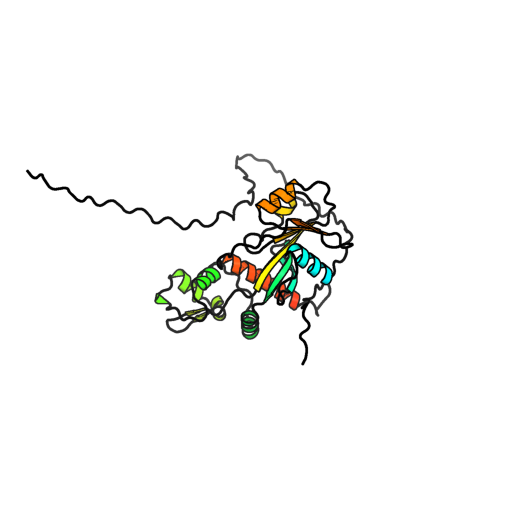00 97.31 95 LEU A O 1
ATOM 687 N N . VAL A 1 96 ? -3.790 -5.124 6.173 1.00 97.44 96 VAL A N 1
ATOM 688 C CA . VAL A 1 96 ? -4.336 -6.143 5.279 1.00 97.44 96 VAL A CA 1
ATOM 689 C C . VAL A 1 96 ? -3.750 -5.875 3.906 1.00 97.44 96 VAL A C 1
ATOM 691 O O . VAL A 1 96 ? -3.913 -4.776 3.365 1.00 97.44 96 VAL A O 1
ATOM 694 N N . TYR A 1 97 ? -3.047 -6.850 3.350 1.00 97.56 97 TYR A N 1
ATOM 695 C CA . TYR A 1 97 ? -2.340 -6.680 2.090 1.00 97.56 97 TYR A CA 1
ATOM 696 C C . TYR A 1 97 ? -2.373 -7.956 1.254 1.00 97.56 97 TYR A C 1
ATOM 698 O O . TYR A 1 97 ? -2.689 -9.033 1.746 1.00 97.56 97 TYR A O 1
ATOM 706 N N . ARG A 1 98 ? -2.028 -7.819 -0.023 1.00 97.38 98 ARG A N 1
ATOM 707 C CA . ARG A 1 98 ? -1.916 -8.915 -0.984 1.00 97.38 98 ARG A CA 1
ATOM 708 C C . ARG A 1 98 ? -0.591 -8.838 -1.713 1.00 97.38 98 ARG A C 1
ATOM 710 O O . ARG A 1 98 ? -0.179 -7.754 -2.142 1.00 97.38 98 ARG A O 1
ATOM 717 N N . TRP A 1 99 ? 0.052 -9.986 -1.866 1.00 97.38 99 TRP A N 1
ATOM 718 C CA . TRP A 1 99 ? 1.249 -10.133 -2.677 1.00 97.38 99 TRP A CA 1
ATOM 719 C C . TRP A 1 99 ? 0.920 -10.021 -4.162 1.00 97.38 99 TRP A C 1
ATOM 721 O O . TRP A 1 99 ? -0.086 -10.538 -4.641 1.00 97.38 99 TRP A O 1
ATOM 731 N N . ASN A 1 100 ? 1.803 -9.372 -4.916 1.00 97.19 100 ASN A N 1
ATOM 732 C CA . ASN A 1 100 ? 1.935 -9.678 -6.330 1.00 97.19 100 ASN A CA 1
ATOM 733 C C . ASN A 1 100 ? 2.968 -10.801 -6.461 1.00 97.19 100 ASN A C 1
ATOM 735 O O . ASN A 1 100 ? 4.170 -10.534 -6.512 1.00 97.19 100 ASN A O 1
ATOM 739 N N . ASP A 1 101 ? 2.498 -12.049 -6.472 1.00 96.38 101 ASP A N 1
ATOM 740 C CA . ASP A 1 101 ? 3.360 -13.238 -6.459 1.00 96.38 101 ASP A CA 1
ATOM 741 C C . ASP A 1 101 ? 4.360 -13.257 -7.621 1.00 96.38 101 ASP A C 1
ATOM 743 O O . ASP A 1 101 ? 5.520 -13.632 -7.439 1.00 96.38 101 ASP A O 1
ATOM 747 N N . GLU A 1 102 ? 3.944 -12.806 -8.808 1.00 96.19 102 GLU A N 1
ATOM 748 C CA . GLU A 1 102 ? 4.808 -12.742 -9.989 1.00 96.19 102 GLU A CA 1
ATOM 749 C C . GLU A 1 102 ? 5.955 -11.744 -9.788 1.00 96.19 102 GLU A C 1
ATOM 751 O O . GLU A 1 102 ? 7.122 -12.067 -10.027 1.00 96.19 102 GLU A O 1
ATOM 756 N N . GLU A 1 103 ? 5.646 -10.540 -9.305 1.00 97.06 103 GLU A N 1
ATOM 757 C CA . GLU A 1 103 ? 6.647 -9.510 -9.025 1.00 97.06 103 GLU A CA 1
ATOM 758 C C . GLU A 1 103 ? 7.558 -9.903 -7.858 1.00 97.06 103 GLU A C 1
ATOM 760 O O . GLU A 1 103 ? 8.775 -9.704 -7.929 1.00 97.06 103 GLU A O 1
ATOM 765 N N . HIS A 1 104 ? 6.996 -10.494 -6.802 1.00 95.94 104 HIS A N 1
ATOM 766 C CA . HIS A 1 104 ? 7.761 -11.001 -5.670 1.00 95.94 104 HIS A CA 1
ATOM 767 C C . HIS A 1 104 ? 8.752 -12.079 -6.125 1.00 95.94 104 HIS A C 1
ATOM 769 O O . HIS A 1 104 ? 9.957 -11.948 -5.889 1.00 95.94 104 HIS A O 1
ATOM 775 N N . ALA A 1 105 ? 8.286 -13.090 -6.864 1.00 95.50 105 ALA A N 1
ATOM 776 C CA . ALA A 1 105 ? 9.129 -14.154 -7.404 1.00 95.50 105 ALA A CA 1
ATOM 777 C C . ALA A 1 105 ? 10.220 -13.607 -8.336 1.00 95.50 105 ALA A C 1
ATOM 779 O O . ALA A 1 105 ? 11.387 -13.999 -8.238 1.00 95.50 105 ALA A O 1
ATOM 780 N N . ARG A 1 106 ? 9.875 -12.646 -9.202 1.00 95.25 106 ARG A N 1
ATOM 781 C CA . ARG A 1 106 ? 10.829 -11.979 -10.096 1.00 95.25 106 ARG A CA 1
ATOM 782 C C . ARG A 1 106 ? 11.932 -11.260 -9.316 1.00 95.25 106 ARG A C 1
ATOM 784 O O . ARG A 1 106 ? 13.105 -11.359 -9.684 1.00 95.25 106 ARG A O 1
ATOM 791 N N . ARG A 1 107 ? 11.586 -10.550 -8.238 1.00 94.94 107 ARG A N 1
ATOM 792 C CA . ARG A 1 107 ? 12.565 -9.860 -7.383 1.00 94.94 107 ARG A CA 1
ATOM 793 C C . ARG A 1 107 ? 13.432 -10.823 -6.591 1.00 94.94 107 ARG A C 1
ATOM 795 O O . ARG A 1 107 ? 14.635 -10.588 -6.512 1.00 94.94 107 ARG A O 1
ATOM 802 N N . GLN A 1 108 ? 12.861 -11.909 -6.073 1.00 94.56 108 GLN A N 1
ATOM 803 C CA . GLN A 1 108 ? 13.620 -12.968 -5.401 1.00 94.56 108 GLN A CA 1
ATOM 804 C C . GLN A 1 108 ? 14.655 -13.587 -6.349 1.00 94.56 108 GLN A C 1
ATOM 806 O O . GLN A 1 108 ? 15.841 -13.639 -6.024 1.00 94.56 108 GLN A O 1
ATOM 811 N N . ALA A 1 109 ? 14.243 -13.953 -7.568 1.00 93.56 109 ALA A N 1
ATOM 812 C CA . ALA A 1 109 ? 15.134 -14.529 -8.577 1.00 93.56 109 ALA A CA 1
ATOM 813 C C . ALA A 1 109 ? 16.288 -13.591 -8.968 1.00 93.56 109 ALA A C 1
ATOM 815 O O . ALA A 1 109 ? 17.392 -14.048 -9.261 1.00 93.56 109 ALA A O 1
ATOM 816 N N . ALA A 1 110 ? 16.048 -12.279 -8.956 1.00 91.25 110 ALA A N 1
ATOM 817 C CA . ALA A 1 110 ? 17.054 -11.271 -9.265 1.00 91.25 110 ALA A CA 1
ATOM 818 C C . ALA A 1 110 ? 17.809 -10.738 -8.026 1.00 91.25 110 ALA A C 1
ATOM 820 O O . ALA A 1 110 ? 18.726 -9.935 -8.193 1.00 91.25 110 ALA A O 1
ATOM 821 N N . SER A 1 111 ? 17.446 -11.163 -6.806 1.00 91.94 111 SER A N 1
ATOM 822 C CA . SER A 1 111 ? 17.959 -10.625 -5.530 1.00 91.94 111 SER A CA 1
ATOM 823 C C . SER A 1 111 ? 17.836 -9.097 -5.422 1.00 91.94 111 SER A C 1
ATOM 825 O O . SER A 1 111 ? 18.781 -8.394 -5.061 1.00 91.94 111 SER A O 1
ATOM 827 N N . VAL A 1 112 ? 16.659 -8.576 -5.772 1.00 91.44 112 VAL A N 1
ATOM 828 C CA . VAL A 1 112 ? 16.398 -7.135 -5.896 1.00 91.44 112 VAL A CA 1
ATOM 829 C C . VAL A 1 112 ? 15.571 -6.647 -4.722 1.00 91.44 112 VAL A C 1
ATOM 831 O O . VAL A 1 112 ? 14.502 -7.183 -4.432 1.00 91.44 112 VAL A O 1
ATOM 834 N N . GLY A 1 113 ? 16.067 -5.598 -4.070 1.00 91.31 113 GLY A N 1
ATOM 835 C CA . GLY A 1 113 ? 15.376 -4.948 -2.966 1.00 91.31 113 GLY A CA 1
ATOM 836 C C . GLY A 1 113 ? 14.205 -4.048 -3.394 1.00 91.31 113 GLY A C 1
ATOM 837 O O . GLY A 1 113 ? 13.804 -4.014 -4.561 1.00 91.31 113 GLY A O 1
ATOM 838 N N . PRO A 1 114 ? 13.640 -3.303 -2.434 1.00 94.69 114 PRO A N 1
ATOM 839 C CA . PRO A 1 114 ? 12.624 -2.286 -2.686 1.00 94.69 114 PRO A CA 1
ATOM 840 C C . PRO A 1 114 ? 13.137 -1.124 -3.552 1.00 94.69 114 PRO A C 1
ATOM 842 O O . PRO A 1 114 ? 14.315 -0.764 -3.499 1.00 94.69 114 PRO A O 1
ATOM 845 N N . LEU A 1 115 ? 12.237 -0.499 -4.313 1.00 95.12 115 LEU A N 1
ATOM 846 C CA . LEU A 1 115 ? 12.507 0.695 -5.119 1.00 95.12 115 LEU A CA 1
ATOM 847 C C . LEU A 1 115 ? 12.051 1.960 -4.370 1.00 95.12 115 LEU A C 1
ATOM 849 O O . LEU A 1 115 ? 10.857 2.199 -4.239 1.00 95.12 115 LEU A O 1
ATOM 853 N N . ASP A 1 116 ? 12.982 2.802 -3.909 1.00 93.38 116 ASP A N 1
ATOM 854 C CA . ASP A 1 116 ? 12.645 4.000 -3.106 1.00 93.38 116 ASP A CA 1
ATOM 855 C C . ASP A 1 116 ? 12.794 5.350 -3.852 1.00 93.38 116 ASP A C 1
ATOM 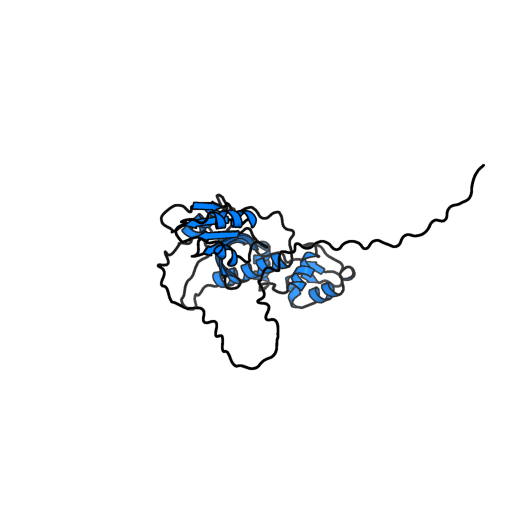857 O O . ASP A 1 116 ? 12.406 6.402 -3.335 1.00 93.38 116 ASP A O 1
ATOM 861 N N . ASP A 1 117 ? 13.322 5.364 -5.084 1.00 95.69 117 ASP A N 1
ATOM 862 C CA . ASP A 1 117 ? 13.444 6.604 -5.872 1.00 95.69 117 ASP A CA 1
ATOM 863 C C . ASP A 1 117 ? 12.095 6.985 -6.507 1.00 95.69 117 ASP A C 1
ATOM 865 O O . ASP A 1 117 ? 11.693 6.467 -7.550 1.00 95.69 117 ASP A O 1
ATOM 869 N N . LEU A 1 118 ? 11.415 7.960 -5.897 1.00 96.25 118 LEU A N 1
ATOM 870 C CA . LEU A 1 118 ? 10.129 8.487 -6.362 1.00 96.25 118 LEU A CA 1
ATOM 871 C C . LEU A 1 118 ? 10.153 8.944 -7.833 1.00 96.25 118 LEU A C 1
ATOM 873 O O . LEU A 1 118 ? 9.158 8.795 -8.540 1.00 96.25 118 LEU A O 1
ATOM 877 N N . TRP A 1 119 ? 11.270 9.499 -8.312 1.00 96.75 119 TRP A N 1
ATOM 878 C CA . TRP A 1 119 ? 11.376 9.958 -9.698 1.00 96.75 119 TRP A CA 1
ATOM 879 C C . TRP A 1 119 ? 11.546 8.801 -10.673 1.00 96.75 119 TRP A C 1
ATOM 881 O O . TRP A 1 119 ? 11.052 8.878 -11.798 1.00 96.75 119 TRP A O 1
ATOM 891 N N . LEU A 1 120 ? 12.235 7.739 -10.255 1.00 96.50 120 LEU A N 1
ATOM 892 C CA . LEU A 1 120 ? 12.304 6.505 -11.028 1.00 96.50 120 LEU A CA 1
ATOM 893 C C . LEU A 1 120 ? 10.917 5.860 -11.127 1.00 96.50 120 LEU A C 1
ATOM 895 O O . LEU A 1 120 ? 10.505 5.507 -12.228 1.00 96.50 120 LEU A O 1
ATOM 899 N N . LEU A 1 121 ? 10.177 5.773 -10.019 1.00 97.31 121 LEU A N 1
ATOM 900 C CA . LEU A 1 121 ? 8.811 5.236 -10.004 1.00 97.31 121 LEU A CA 1
ATOM 901 C C . LEU A 1 121 ? 7.864 6.042 -10.910 1.00 97.31 121 LEU A C 1
ATOM 903 O O . LEU A 1 121 ? 7.111 5.458 -11.685 1.00 97.31 121 LEU A O 1
ATOM 907 N N . ASP A 1 122 ? 7.953 7.376 -10.894 1.00 97.44 122 ASP A N 1
ATOM 908 C CA . ASP A 1 122 ? 7.206 8.242 -11.821 1.00 97.44 122 ASP A CA 1
ATOM 909 C C . ASP A 1 122 ? 7.567 7.978 -13.292 1.00 97.44 122 ASP A C 1
ATOM 911 O O . ASP A 1 122 ? 6.690 7.910 -14.153 1.00 97.44 122 ASP A O 1
ATOM 915 N N . ALA A 1 123 ? 8.853 7.786 -13.599 1.00 97.25 123 ALA A N 1
ATOM 916 C CA . ALA A 1 123 ? 9.288 7.439 -14.949 1.00 97.25 123 ALA A CA 1
ATOM 917 C C . ALA A 1 123 ? 8.779 6.053 -15.384 1.00 97.25 123 ALA A C 1
ATOM 919 O O . ALA A 1 123 ? 8.379 5.890 -16.536 1.00 97.25 123 ALA A O 1
ATOM 920 N N . LEU A 1 124 ? 8.759 5.073 -14.474 1.00 97.38 124 LEU A N 1
ATOM 921 C CA . LEU A 1 124 ? 8.240 3.729 -14.732 1.00 97.38 124 LEU A CA 1
ATOM 922 C C . LEU A 1 124 ? 6.728 3.745 -14.990 1.00 97.38 124 LEU A C 1
ATOM 924 O O . LEU A 1 124 ? 6.275 3.094 -15.925 1.00 97.38 124 LEU A O 1
ATOM 928 N N . LEU A 1 125 ? 5.942 4.523 -14.241 1.00 97.06 125 LEU A N 1
ATOM 929 C CA . LEU A 1 125 ? 4.484 4.597 -14.434 1.00 97.06 125 LEU A CA 1
ATOM 930 C C . LEU A 1 125 ? 4.059 5.131 -15.806 1.00 97.06 125 LEU A C 1
ATOM 932 O O . LEU A 1 125 ? 2.958 4.838 -16.264 1.00 97.06 125 LEU A O 1
ATOM 936 N N . LYS A 1 126 ? 4.933 5.872 -16.491 1.00 96.56 126 LYS A N 1
ATOM 937 C CA . LYS A 1 126 ? 4.697 6.343 -17.865 1.00 96.56 126 LYS A CA 1
ATOM 938 C C . LYS A 1 126 ? 4.923 5.256 -18.917 1.00 96.56 126 LYS A C 1
ATOM 940 O O . LYS A 1 126 ? 4.570 5.462 -20.077 1.00 96.56 126 LYS A O 1
ATOM 945 N N . LEU A 1 127 ? 5.545 4.138 -18.542 1.00 97.06 127 LEU A N 1
ATOM 946 C CA . LEU A 1 127 ? 5.773 3.001 -19.423 1.00 97.06 127 LEU A CA 1
ATOM 947 C C . LEU A 1 127 ? 4.646 1.968 -19.249 1.00 97.06 127 LEU A C 1
ATOM 949 O O . LEU A 1 127 ? 4.358 1.583 -18.109 1.00 97.06 127 LEU A O 1
ATOM 953 N N . PRO A 1 128 ? 4.043 1.472 -20.346 1.00 97.06 128 PRO A N 1
ATOM 954 C CA . PRO A 1 128 ? 3.234 0.261 -20.300 1.00 97.06 128 PRO A CA 1
ATOM 955 C C . PRO A 1 128 ? 4.078 -0.931 -19.826 1.00 97.06 128 PRO A C 1
ATOM 957 O O . PRO A 1 128 ? 5.261 -1.051 -20.154 1.00 97.06 128 PRO A O 1
ATOM 960 N N . VAL A 1 129 ? 3.468 -1.802 -19.024 1.00 96.69 129 VAL A N 1
ATOM 961 C CA . VAL A 1 129 ? 4.109 -3.024 -18.520 1.00 96.69 129 VAL A CA 1
ATOM 962 C C . VAL A 1 129 ? 4.185 -4.047 -19.654 1.00 96.69 129 VAL A C 1
ATOM 964 O O . VAL A 1 129 ? 3.195 -4.282 -20.336 1.00 96.69 129 VAL A O 1
ATOM 967 N N . GLY A 1 130 ? 5.356 -4.651 -19.862 1.00 96.56 130 GLY A N 1
ATOM 968 C CA . GLY A 1 130 ? 5.584 -5.697 -20.868 1.00 96.56 130 GLY A CA 1
ATOM 969 C C . GLY A 1 130 ? 5.785 -5.202 -22.306 1.00 96.56 130 GLY A C 1
ATOM 970 O O . GLY A 1 130 ? 6.337 -5.935 -23.126 1.00 96.56 130 GLY A O 1
ATOM 971 N N . ASP A 1 131 ? 5.434 -3.950 -22.602 1.00 97.88 131 ASP A N 1
ATOM 972 C CA . ASP A 1 131 ? 5.536 -3.377 -23.944 1.00 97.88 131 ASP A CA 1
ATOM 973 C C . ASP A 1 131 ? 6.838 -2.593 -24.157 1.00 97.88 131 ASP A C 1
ATOM 975 O O . ASP A 1 131 ? 7.336 -1.878 -23.283 1.00 97.88 131 ASP A O 1
ATOM 979 N N . ALA A 1 132 ? 7.382 -2.691 -25.372 1.00 97.62 132 ALA A N 1
ATOM 980 C CA . ALA A 1 132 ? 8.578 -1.957 -25.765 1.00 97.62 132 ALA A CA 1
ATOM 981 C C . ALA A 1 132 ? 8.254 -0.501 -26.118 1.00 97.62 132 ALA A C 1
ATOM 983 O O . ALA A 1 132 ? 7.487 -0.218 -27.039 1.00 97.62 132 ALA A O 1
ATOM 984 N N . VAL A 1 133 ? 8.919 0.432 -25.437 1.00 98.12 133 VAL A N 1
ATOM 985 C CA . VAL A 1 133 ? 8.840 1.870 -25.712 1.00 98.12 133 VAL A CA 1
ATOM 986 C C . VAL A 1 133 ? 10.160 2.362 -26.283 1.00 98.12 133 VAL A C 1
ATOM 988 O O . VAL A 1 133 ? 11.228 2.112 -25.722 1.00 98.12 133 VAL A O 1
ATOM 991 N N . ALA A 1 134 ? 10.102 3.101 -27.390 1.00 97.88 134 ALA A N 1
ATOM 992 C CA . ALA A 1 134 ? 11.286 3.704 -27.988 1.00 97.88 134 ALA A CA 1
ATOM 993 C C . ALA A 1 134 ? 11.934 4.710 -27.020 1.00 97.88 134 ALA A C 1
ATOM 995 O O . ALA A 1 134 ? 11.307 5.671 -26.584 1.00 97.88 134 ALA A O 1
ATOM 996 N N . LEU A 1 135 ? 13.231 4.574 -26.740 1.00 96.62 135 LEU A N 1
ATOM 997 C CA . LEU A 1 135 ? 13.956 5.515 -25.876 1.00 96.62 135 LEU A CA 1
ATOM 998 C C . LEU A 1 135 ? 13.870 6.952 -26.404 1.00 96.62 135 LEU A C 1
ATOM 1000 O O . LEU A 1 135 ? 13.851 7.905 -25.622 1.00 96.62 135 LEU A O 1
ATOM 1004 N N . ALA A 1 136 ? 13.806 7.109 -27.729 1.00 97.19 136 ALA A N 1
ATOM 1005 C CA . ALA A 1 136 ? 13.674 8.395 -28.398 1.00 97.19 136 ALA A CA 1
ATOM 1006 C C . ALA A 1 136 ? 12.354 9.121 -28.078 1.00 97.19 136 ALA A C 1
ATOM 1008 O O . ALA A 1 136 ? 12.360 10.352 -28.071 1.00 97.19 136 ALA A O 1
ATOM 1009 N N . SER A 1 137 ? 11.264 8.401 -27.772 1.00 97.56 137 SER A N 1
ATOM 1010 C CA . SER A 1 137 ? 9.974 9.008 -27.408 1.00 97.56 137 SER A CA 1
ATOM 1011 C C . SER A 1 137 ? 9.914 9.462 -25.949 1.00 97.56 137 SER A C 1
ATOM 1013 O O . SER A 1 137 ? 9.041 10.247 -25.588 1.00 97.56 137 SER A O 1
ATOM 1015 N N . LEU A 1 138 ? 10.847 9.007 -25.109 1.00 97.56 138 LEU A N 1
ATOM 1016 C CA . LEU A 1 138 ? 10.921 9.407 -23.708 1.00 97.56 138 LEU A CA 1
ATOM 1017 C C . LEU A 1 138 ? 11.538 10.793 -23.550 1.00 97.56 138 LEU A C 1
ATOM 1019 O O . LEU A 1 138 ? 12.526 11.137 -24.214 1.00 97.56 138 LEU A O 1
ATOM 1023 N N . ALA A 1 139 ? 11.015 11.550 -22.584 1.00 97.50 139 ALA A N 1
ATOM 1024 C CA . ALA A 1 139 ? 11.617 12.798 -22.147 1.00 97.50 139 ALA A CA 1
ATOM 1025 C C . ALA A 1 139 ? 13.066 12.568 -21.684 1.00 97.50 139 ALA A C 1
ATOM 1027 O O . ALA A 1 139 ? 13.401 11.544 -21.086 1.00 97.50 139 ALA A O 1
ATOM 1028 N N . GLY A 1 140 ? 13.943 13.550 -21.917 1.00 96.88 140 GLY A N 1
ATOM 1029 C CA . GLY A 1 140 ? 15.369 13.415 -21.598 1.00 96.88 140 GLY A CA 1
ATOM 1030 C C . GLY A 1 140 ? 15.650 13.134 -20.117 1.00 96.88 140 GLY A C 1
ATOM 1031 O O . GLY A 1 140 ? 16.648 12.495 -19.799 1.00 96.88 140 GLY A O 1
ATOM 1032 N N . ARG A 1 141 ? 14.771 13.578 -19.208 1.00 96.69 141 ARG A N 1
ATOM 1033 C CA . ARG A 1 141 ? 14.845 13.251 -17.777 1.00 96.69 141 ARG A CA 1
ATOM 1034 C C . ARG A 1 141 ? 14.568 11.769 -17.525 1.00 96.69 141 ARG A C 1
ATOM 1036 O O . ARG A 1 141 ? 15.414 11.109 -16.931 1.00 96.69 141 ARG A O 1
ATOM 1043 N N . ASP A 1 142 ? 13.439 11.268 -18.010 1.00 97.06 142 ASP A N 1
ATOM 1044 C CA . ASP A 1 142 ? 12.990 9.889 -17.793 1.00 97.06 142 ASP A CA 1
ATOM 1045 C C . ASP A 1 142 ? 13.978 8.904 -18.424 1.00 97.06 142 ASP A C 1
ATOM 1047 O O . ASP A 1 142 ? 14.427 7.963 -17.777 1.00 97.06 142 ASP A O 1
ATOM 1051 N N . ARG A 1 143 ? 14.464 9.210 -19.635 1.00 96.25 143 ARG A N 1
ATOM 1052 C CA . ARG A 1 143 ? 15.530 8.446 -20.299 1.00 96.25 143 ARG A CA 1
ATOM 1053 C C . ARG A 1 143 ? 16.814 8.362 -19.468 1.00 96.25 143 ARG A C 1
ATOM 1055 O O . ARG A 1 143 ? 17.480 7.332 -19.481 1.00 96.25 143 ARG A O 1
ATOM 1062 N N . ARG A 1 144 ? 17.197 9.443 -18.774 1.00 95.12 144 ARG A N 1
ATOM 1063 C CA . ARG A 1 144 ? 18.373 9.439 -17.886 1.00 95.12 144 ARG A CA 1
ATOM 1064 C C . ARG A 1 144 ? 18.132 8.600 -16.636 1.00 95.12 144 ARG A C 1
ATOM 1066 O O . ARG A 1 144 ? 19.048 7.897 -16.237 1.00 95.12 144 ARG A O 1
ATOM 1073 N N . LEU A 1 145 ? 16.944 8.678 -16.033 1.00 95.06 145 LEU A N 1
ATOM 1074 C CA . LEU A 1 145 ? 16.581 7.896 -14.844 1.00 95.06 145 LEU A CA 1
ATOM 1075 C C . LEU A 1 145 ? 16.584 6.392 -15.150 1.00 95.06 145 LEU A C 1
ATOM 1077 O O . LEU A 1 145 ? 17.283 5.640 -14.482 1.00 95.06 145 LEU A O 1
ATOM 1081 N N . LEU A 1 146 ? 15.929 5.990 -16.241 1.00 94.25 146 LEU A N 1
ATOM 1082 C CA . LEU A 1 146 ? 15.888 4.607 -16.745 1.00 94.25 146 LEU A CA 1
ATOM 1083 C C . LEU A 1 146 ? 17.226 4.125 -17.336 1.00 94.25 146 LEU A C 1
ATOM 1085 O O . LEU A 1 146 ? 17.364 2.989 -17.775 1.00 94.25 146 LEU A O 1
ATOM 1089 N N . GLY A 1 147 ? 18.219 5.010 -17.429 1.00 90.94 147 GLY A N 1
ATOM 1090 C CA . GLY A 1 147 ? 19.582 4.663 -17.818 1.00 90.94 147 GLY A CA 1
ATOM 1091 C C . GLY A 1 147 ? 20.499 4.364 -16.633 1.00 90.94 147 GLY A C 1
ATOM 1092 O O . GLY A 1 147 ? 21.651 4.003 -16.860 1.00 90.94 147 GLY A O 1
ATOM 1093 N N . ARG A 1 148 ? 20.034 4.558 -15.391 1.00 87.31 148 ARG A N 1
ATOM 1094 C CA . ARG A 1 148 ? 20.819 4.313 -14.172 1.00 87.31 148 ARG A CA 1
ATOM 1095 C C . ARG A 1 148 ? 20.825 2.826 -13.820 1.00 87.31 148 ARG A C 1
ATOM 1097 O O . ARG A 1 148 ? 19.852 2.126 -14.087 1.00 87.31 148 ARG A O 1
ATOM 1104 N N . GLY A 1 149 ? 21.886 2.365 -13.155 1.00 75.69 149 GLY A N 1
ATOM 1105 C CA . GLY A 1 149 ? 22.029 0.963 -12.733 1.00 75.69 149 GLY A CA 1
ATOM 1106 C C . GLY A 1 149 ? 20.879 0.450 -11.854 1.00 75.69 149 GLY A C 1
ATOM 1107 O O . GLY A 1 149 ? 20.478 -0.697 -11.991 1.00 75.69 149 GLY A O 1
ATOM 1108 N N . GLU A 1 150 ? 20.273 1.316 -11.039 1.00 75.00 150 GLU A N 1
ATOM 1109 C CA . GLU A 1 150 ? 19.117 0.991 -10.182 1.00 75.00 150 GLU A CA 1
ATOM 1110 C C . GLU A 1 150 ? 17.882 0.521 -10.974 1.00 75.00 150 GLU A C 1
ATOM 1112 O O . GLU A 1 150 ? 17.058 -0.232 -10.465 1.00 75.00 150 GLU A O 1
ATOM 1117 N N . SER A 1 151 ? 17.763 0.920 -12.244 1.00 78.44 151 SER A N 1
ATOM 1118 C CA . SER A 1 151 ? 16.625 0.563 -13.100 1.00 78.44 151 SER A CA 1
ATOM 1119 C C . SER A 1 151 ? 16.757 -0.798 -13.789 1.00 78.44 151 SER A C 1
ATOM 1121 O O . SER A 1 151 ? 15.772 -1.281 -14.342 1.00 78.44 151 SER A O 1
ATOM 1123 N N . VAL A 1 152 ? 17.933 -1.442 -13.731 1.00 79.88 152 VAL A N 1
ATOM 1124 C CA . VAL A 1 152 ? 18.239 -2.694 -14.461 1.00 79.88 152 VAL A CA 1
ATOM 1125 C C . VAL A 1 152 ? 17.252 -3.814 -14.134 1.00 79.88 152 VAL A C 1
ATOM 1127 O O . VAL A 1 152 ? 16.988 -4.681 -14.961 1.00 79.88 152 VAL A O 1
ATOM 1130 N N . HIS A 1 153 ? 16.668 -3.771 -12.942 1.00 86.00 153 HIS A N 1
ATOM 1131 C CA . HIS A 1 153 ? 15.693 -4.753 -12.496 1.00 86.00 153 HIS A CA 1
ATOM 1132 C C . HIS A 1 153 ? 14.251 -4.256 -12.553 1.00 86.00 153 HIS A C 1
ATOM 1134 O O . HIS A 1 153 ? 13.340 -5.038 -12.317 1.00 86.00 153 HIS A O 1
ATOM 1140 N N . ALA A 1 154 ? 14.017 -2.979 -12.839 1.00 92.50 154 ALA A N 1
ATOM 1141 C CA . ALA A 1 154 ? 12.672 -2.436 -13.000 1.00 92.50 154 ALA A CA 1
ATOM 1142 C C . ALA A 1 154 ? 12.227 -2.408 -14.469 1.00 92.50 154 ALA A C 1
ATOM 1144 O O . ALA A 1 154 ? 11.033 -2.473 -14.779 1.00 92.50 154 ALA A O 1
ATOM 1145 N N . CYS A 1 155 ? 13.198 -2.333 -15.376 1.00 94.44 155 CYS A N 1
ATOM 1146 C CA . CYS A 1 155 ? 12.988 -2.355 -16.808 1.00 94.44 155 CYS A CA 1
ATOM 1147 C C . CYS A 1 155 ? 14.157 -3.024 -17.535 1.00 94.44 155 CYS A C 1
ATOM 1149 O O . CYS A 1 155 ? 15.318 -2.864 -17.160 1.00 94.44 155 CYS A O 1
ATOM 1151 N N . GLU A 1 156 ? 13.853 -3.715 -18.629 1.00 94.19 156 GLU A N 1
ATOM 1152 C CA . GLU A 1 156 ? 14.849 -4.227 -19.560 1.00 94.19 156 GLU A CA 1
ATOM 1153 C C . GLU A 1 156 ? 15.134 -3.159 -20.617 1.00 94.19 156 GLU A C 1
ATOM 1155 O O . GLU A 1 156 ? 14.237 -2.712 -21.338 1.00 94.19 156 GLU A O 1
ATOM 1160 N N . ARG A 1 157 ? 16.397 -2.752 -20.737 1.00 93.69 157 ARG A N 1
ATOM 1161 C CA . ARG A 1 157 ? 16.830 -1.838 -21.792 1.00 93.69 157 ARG A CA 1
ATOM 1162 C C . ARG A 1 157 ? 17.503 -2.612 -22.919 1.00 93.69 157 ARG A C 1
ATOM 1164 O O . ARG A 1 157 ? 18.488 -3.310 -22.699 1.00 93.69 157 ARG A O 1
ATOM 1171 N N . ARG A 1 158 ? 17.015 -2.408 -24.140 1.00 91.75 158 ARG A N 1
ATOM 1172 C CA . ARG A 1 158 ? 17.648 -2.856 -25.389 1.00 91.75 158 ARG A CA 1
ATOM 1173 C C . ARG A 1 158 ? 18.227 -1.646 -26.129 1.00 91.75 158 ARG A C 1
ATOM 1175 O O . ARG A 1 158 ? 18.166 -0.524 -25.626 1.00 91.75 158 ARG A O 1
ATOM 1182 N N . ALA A 1 159 ? 18.841 -1.869 -27.293 1.00 90.94 159 ALA A N 1
ATOM 1183 C CA . ALA A 1 159 ? 19.613 -0.850 -28.016 1.00 90.94 159 ALA A CA 1
ATOM 1184 C C . ALA A 1 159 ? 18.891 0.513 -28.121 1.00 90.94 159 ALA A C 1
ATOM 1186 O O . ALA A 1 159 ? 19.470 1.547 -27.785 1.00 90.94 159 ALA A O 1
ATOM 1187 N N . ASP A 1 160 ? 17.619 0.509 -28.517 1.00 96.00 160 ASP A N 1
ATOM 1188 C CA . ASP A 1 160 ? 16.800 1.701 -28.759 1.00 96.00 160 ASP A CA 1
ATOM 1189 C C . ASP A 1 160 ? 15.446 1.691 -28.029 1.00 96.00 160 ASP A C 1
ATOM 1191 O O . ASP A 1 160 ? 14.665 2.635 -28.165 1.00 96.00 160 ASP A O 1
ATOM 1195 N N . THR A 1 161 ? 15.176 0.664 -27.224 1.00 97.38 161 THR A N 1
ATOM 1196 C CA . THR A 1 161 ? 13.895 0.450 -26.540 1.00 97.38 161 THR A CA 1
ATOM 1197 C C . THR A 1 161 ? 14.082 0.161 -25.054 1.00 97.38 161 THR A C 1
ATOM 1199 O O . THR A 1 161 ? 15.144 -0.277 -24.607 1.00 97.38 161 THR A O 1
ATOM 1202 N N . VAL A 1 162 ? 13.038 0.428 -24.275 1.00 97.38 162 VAL A N 1
ATOM 1203 C CA . VAL A 1 162 ? 12.918 0.032 -22.871 1.00 97.38 162 VAL A CA 1
ATOM 1204 C C . VAL A 1 162 ? 11.584 -0.673 -22.661 1.00 97.38 162 VAL A C 1
ATOM 1206 O O . VAL A 1 162 ? 10.567 -0.232 -23.192 1.00 97.38 162 VAL A O 1
ATOM 1209 N N . VAL A 1 163 ? 11.598 -1.766 -21.906 1.00 97.12 163 VAL A N 1
ATOM 1210 C CA . VAL A 1 163 ? 10.411 -2.536 -21.520 1.00 97.12 163 VAL A CA 1
ATOM 1211 C C . VAL A 1 163 ? 10.308 -2.490 -20.004 1.00 97.12 163 VAL A C 1
ATOM 1213 O O . VAL A 1 163 ? 11.228 -2.928 -19.314 1.00 97.12 163 VAL A O 1
ATOM 1216 N N . ARG A 1 164 ? 9.212 -1.957 -19.458 1.00 97.25 164 ARG A N 1
ATOM 1217 C CA . ARG A 1 164 ? 8.966 -2.016 -18.011 1.00 97.25 164 ARG A CA 1
ATOM 1218 C C . ARG A 1 164 ? 8.518 -3.421 -17.633 1.00 97.25 164 ARG A C 1
ATOM 1220 O O . ARG A 1 164 ? 7.561 -3.930 -18.206 1.00 97.25 164 ARG A O 1
ATOM 1227 N N . SER A 1 165 ? 9.169 -4.004 -16.634 1.00 96.12 165 SER A N 1
ATOM 1228 C CA . SER A 1 165 ? 8.765 -5.287 -16.048 1.00 96.12 165 SER A CA 1
ATOM 1229 C C . SER A 1 165 ? 8.267 -5.144 -14.614 1.00 96.12 165 SER A C 1
ATOM 1231 O O . SER A 1 165 ? 7.454 -5.948 -14.186 1.00 96.12 165 SER A O 1
ATOM 1233 N N . ALA A 1 166 ? 8.750 -4.147 -13.865 1.00 96.81 166 ALA A N 1
ATOM 1234 C CA . ALA A 1 166 ? 8.340 -3.963 -12.479 1.00 96.81 166 ALA A CA 1
ATOM 1235 C C . ALA A 1 166 ? 6.937 -3.369 -12.362 1.00 96.81 166 ALA A C 1
ATOM 1237 O O . ALA A 1 166 ? 6.563 -2.428 -13.070 1.00 96.81 166 ALA A O 1
ATOM 1238 N N . VAL A 1 167 ? 6.213 -3.876 -11.378 1.00 97.38 167 VAL A N 1
ATOM 1239 C CA . VAL A 1 167 ? 4.914 -3.398 -10.903 1.00 97.38 167 VAL A CA 1
ATOM 1240 C C . VAL A 1 167 ? 4.974 -3.260 -9.375 1.00 97.38 167 VAL A C 1
ATOM 1242 O O . VAL A 1 167 ? 5.964 -3.692 -8.773 1.00 97.38 167 VAL A O 1
ATOM 1245 N N . PRO A 1 168 ? 3.980 -2.630 -8.726 1.00 96.88 168 PRO A N 1
ATOM 1246 C CA . PRO A 1 168 ? 3.902 -2.637 -7.270 1.00 96.88 168 PRO A CA 1
ATOM 1247 C C . PRO A 1 168 ? 3.938 -4.076 -6.714 1.00 96.88 168 PRO A C 1
ATOM 1249 O O . PRO A 1 168 ? 3.155 -4.915 -7.165 1.00 96.88 168 PRO A O 1
ATOM 1252 N N . PRO A 1 169 ? 4.840 -4.384 -5.760 1.00 97.12 169 PRO A N 1
ATOM 1253 C CA . PRO A 1 169 ? 5.026 -5.746 -5.246 1.00 97.12 169 PRO A CA 1
ATOM 1254 C C . PRO A 1 169 ? 3.916 -6.190 -4.285 1.00 97.12 169 PRO A C 1
ATOM 1256 O O . PRO A 1 169 ? 3.745 -7.384 -4.052 1.00 97.12 169 PRO A O 1
ATOM 1259 N N . VAL A 1 170 ? 3.175 -5.235 -3.722 1.00 97.31 170 VAL A N 1
ATOM 1260 C CA . VAL A 1 170 ? 2.065 -5.470 -2.798 1.00 97.31 170 VAL A CA 1
ATOM 1261 C C . VAL A 1 170 ? 0.928 -4.495 -3.072 1.00 97.31 170 VAL A C 1
ATOM 1263 O O . VAL A 1 170 ? 1.156 -3.356 -3.483 1.00 97.31 170 VAL A O 1
ATOM 1266 N N . SER A 1 171 ? -0.294 -4.938 -2.802 1.00 96.12 171 SER A N 1
ATOM 1267 C CA . SER A 1 171 ? -1.482 -4.086 -2.706 1.00 96.12 171 SER A CA 1
ATOM 1268 C C . SER A 1 171 ? -1.931 -4.030 -1.251 1.00 96.12 171 SER A C 1
ATOM 1270 O O . SER A 1 171 ? -1.988 -5.069 -0.604 1.00 96.12 171 SER A O 1
ATOM 1272 N N . VAL A 1 172 ? -2.239 -2.845 -0.724 1.00 96.12 172 VAL A N 1
ATOM 1273 C CA . VAL A 1 172 ? -2.736 -2.690 0.654 1.00 96.12 172 VAL A CA 1
ATOM 1274 C C . VAL A 1 172 ? -4.233 -2.432 0.609 1.00 96.12 172 VAL A C 1
ATOM 1276 O O . VAL A 1 172 ? -4.671 -1.402 0.099 1.00 96.12 172 VAL A O 1
ATOM 1279 N N . ASP A 1 173 ? -5.005 -3.363 1.156 1.00 95.88 173 ASP A N 1
ATOM 1280 C CA . ASP A 1 173 ? -6.464 -3.288 1.174 1.00 95.88 173 ASP A CA 1
ATOM 1281 C C . ASP A 1 173 ? -6.978 -2.536 2.415 1.00 95.88 173 ASP A C 1
ATOM 1283 O O . ASP A 1 173 ? -8.044 -1.922 2.365 1.00 95.88 173 ASP A O 1
ATOM 1287 N N . LEU A 1 174 ? -6.224 -2.549 3.522 1.00 96.81 174 LEU A N 1
ATOM 1288 C CA . LEU A 1 174 ? -6.557 -1.814 4.745 1.00 96.81 174 LEU A CA 1
ATOM 1289 C C . LEU A 1 174 ? -5.310 -1.531 5.595 1.00 96.81 174 LEU A C 1
ATOM 1291 O O . LEU A 1 174 ? -4.475 -2.409 5.789 1.00 96.81 174 LEU A O 1
ATOM 1295 N N . ALA A 1 175 ? -5.228 -0.333 6.174 1.00 97.00 175 ALA A N 1
ATOM 1296 C CA . ALA A 1 175 ? -4.265 0.019 7.216 1.00 97.00 175 ALA A CA 1
ATOM 1297 C C . ALA A 1 175 ? -4.986 0.371 8.528 1.00 97.00 175 ALA A C 1
ATOM 1299 O O . ALA A 1 175 ? -5.782 1.308 8.571 1.00 97.00 175 ALA A O 1
ATOM 1300 N N . VAL A 1 176 ? -4.708 -0.358 9.608 1.00 96.75 176 VAL A N 1
ATOM 1301 C CA . VAL A 1 176 ? -5.322 -0.150 10.927 1.00 96.75 176 VAL A CA 1
ATOM 1302 C C . VAL A 1 176 ? -4.280 0.350 11.920 1.00 96.75 176 VAL A C 1
ATOM 1304 O O . VAL A 1 176 ? -3.310 -0.346 12.216 1.00 96.75 176 VAL A O 1
ATOM 1307 N N . VAL A 1 177 ? -4.487 1.548 12.465 1.00 95.25 177 VAL A N 1
ATOM 1308 C CA . VAL A 1 177 ? -3.601 2.148 13.474 1.00 95.25 177 VAL A CA 1
ATOM 1309 C C . VAL A 1 177 ? -4.274 2.097 14.838 1.00 95.25 177 VAL A C 1
ATOM 1311 O O . VAL A 1 177 ? -5.437 2.470 14.984 1.00 95.25 177 VAL A O 1
ATOM 1314 N N . ARG A 1 178 ? -3.545 1.639 15.856 1.00 93.38 178 ARG A N 1
ATOM 1315 C CA . ARG A 1 178 ? -4.044 1.620 17.234 1.00 93.38 178 ARG A CA 1
ATOM 1316 C C . ARG A 1 178 ? -3.910 3.003 17.868 1.00 93.38 178 ARG A C 1
ATOM 1318 O O . ARG A 1 178 ? -2.865 3.636 17.752 1.00 93.38 178 ARG A O 1
ATOM 1325 N N . SER A 1 179 ? -4.940 3.433 18.590 1.00 90.75 179 SER A N 1
ATOM 1326 C CA . SER A 1 179 ? -4.922 4.649 19.402 1.00 90.75 179 SER A CA 1
ATOM 1327 C C . SER A 1 179 ? -5.420 4.366 20.818 1.00 90.75 179 SER A C 1
ATOM 1329 O O . SER A 1 179 ? -6.449 3.721 21.031 1.00 90.75 179 SER A O 1
ATOM 1331 N N . GLU A 1 180 ? -4.692 4.900 21.795 1.00 87.44 180 GLU A N 1
ATOM 1332 C CA . GLU A 1 180 ? -5.095 4.936 23.207 1.00 87.44 180 GLU A CA 1
ATOM 1333 C C . GLU A 1 180 ? -6.054 6.103 23.499 1.00 87.44 180 GLU A C 1
ATOM 1335 O O . GLU A 1 180 ? -6.677 6.161 24.557 1.00 87.44 180 GLU A O 1
ATOM 1340 N N . HIS A 1 181 ? -6.204 7.031 22.551 1.00 86.75 181 HIS A N 1
ATOM 1341 C CA . HIS A 1 181 ? -7.069 8.199 22.665 1.00 86.75 181 HIS A CA 1
ATOM 1342 C C . HIS A 1 181 ? -8.341 7.988 21.843 1.00 86.75 181 HIS A C 1
ATOM 1344 O O . HIS A 1 181 ? -8.268 7.621 20.672 1.00 86.75 181 HIS A O 1
ATOM 1350 N N . ALA A 1 182 ? -9.503 8.267 22.439 1.00 85.81 182 ALA A N 1
ATOM 1351 C CA . ALA A 1 182 ? -10.814 8.225 21.775 1.00 85.81 182 ALA A CA 1
ATOM 1352 C C . ALA A 1 182 ? -11.305 9.617 21.301 1.00 85.81 182 ALA A C 1
ATOM 1354 O O . ALA A 1 182 ? -12.494 9.806 21.019 1.00 85.81 182 ALA A O 1
ATOM 1355 N N . GLY A 1 183 ? -10.400 10.601 21.253 1.00 87.19 183 GLY A N 1
ATOM 1356 C CA . GLY A 1 183 ? -10.644 11.961 20.763 1.00 87.19 183 GLY A CA 1
ATOM 1357 C C . GLY A 1 183 ? -10.280 12.141 19.288 1.00 87.19 183 GLY A C 1
ATOM 1358 O O . GLY A 1 183 ? -9.801 11.211 18.637 1.00 87.19 183 GLY A O 1
ATOM 1359 N N . VAL A 1 184 ? -10.505 13.345 18.757 1.00 88.44 184 VAL A N 1
ATOM 1360 C CA . VAL A 1 184 ? -10.187 13.705 17.360 1.00 88.44 184 VAL A CA 1
ATOM 1361 C C . VAL A 1 184 ? -8.684 13.594 17.083 1.00 88.44 184 VAL A C 1
ATOM 1363 O O . VAL A 1 184 ? -8.296 13.287 15.960 1.00 88.44 184 VAL A O 1
ATOM 1366 N N . GLU A 1 185 ? -7.839 13.736 18.109 1.00 88.06 185 GLU A N 1
ATOM 1367 C CA . GLU A 1 185 ? -6.381 13.582 18.007 1.00 88.06 185 GLU A CA 1
ATOM 1368 C C . GLU A 1 185 ? -5.969 12.172 17.552 1.00 88.06 185 GLU A C 1
ATOM 1370 O O . GLU A 1 185 ? -4.879 11.979 17.021 1.00 88.06 185 GLU A O 1
ATOM 1375 N N . ALA A 1 186 ? -6.850 11.174 17.696 1.00 87.25 186 ALA A N 1
ATOM 1376 C CA . ALA A 1 186 ? -6.628 9.836 17.157 1.00 87.25 186 ALA A CA 1
ATOM 1377 C C . ALA A 1 186 ? -6.513 9.819 15.621 1.00 87.25 186 ALA A C 1
ATOM 1379 O O . ALA A 1 186 ? -5.963 8.879 15.058 1.00 87.25 186 ALA A O 1
ATOM 1380 N N . LEU A 1 187 ? -7.021 10.841 14.926 1.00 88.06 187 LEU A N 1
ATOM 1381 C CA . LEU A 1 187 ? -6.892 10.965 13.472 1.00 88.06 187 LEU A CA 1
ATOM 1382 C C . LEU A 1 187 ? -5.509 11.481 13.049 1.00 88.06 187 LEU A C 1
ATOM 1384 O O . LEU A 1 187 ? -5.087 11.208 11.925 1.00 88.06 187 LEU A O 1
ATOM 1388 N N . ASP A 1 188 ? -4.774 12.150 13.941 1.00 86.44 188 ASP A N 1
ATOM 1389 C CA . ASP A 1 188 ? -3.462 12.732 13.627 1.00 86.44 188 ASP A CA 1
ATOM 1390 C C . ASP A 1 188 ? -2.374 11.663 13.432 1.00 86.44 188 ASP A C 1
ATOM 1392 O O . ASP A 1 188 ? -1.346 11.920 12.802 1.00 86.44 188 ASP A O 1
ATOM 1396 N N . VAL A 1 189 ? -2.596 10.443 13.934 1.00 79.81 189 VAL A N 1
ATOM 1397 C CA . VAL A 1 189 ? -1.636 9.331 13.828 1.00 79.81 189 VAL A CA 1
ATOM 1398 C C . VAL A 1 189 ? -1.731 8.554 12.510 1.00 79.81 189 VAL A C 1
ATOM 1400 O O . VAL A 1 189 ? -1.015 7.570 12.338 1.00 79.81 189 VAL A O 1
ATOM 1403 N N . MET A 1 190 ? -2.588 8.967 11.568 1.00 82.69 190 MET A N 1
ATOM 1404 C CA . MET A 1 190 ? -2.852 8.212 10.338 1.00 82.69 190 MET A CA 1
ATOM 1405 C C . MET A 1 190 ? -2.341 8.892 9.055 1.00 82.69 190 MET A C 1
ATOM 1407 O O . MET A 1 190 ? -3.073 9.636 8.398 1.00 82.69 190 MET A O 1
ATOM 1411 N N . PRO A 1 191 ? -1.107 8.584 8.616 1.00 87.56 191 PRO A N 1
ATOM 1412 C CA . PRO A 1 191 ? -0.537 9.150 7.394 1.00 87.56 191 PRO A CA 1
ATOM 1413 C C . PRO A 1 191 ? -0.954 8.415 6.102 1.00 87.56 191 PRO A C 1
ATOM 1415 O O . PRO A 1 191 ? -0.404 8.706 5.039 1.00 87.56 191 PRO A O 1
ATOM 1418 N N . PHE A 1 192 ? -1.875 7.443 6.160 1.00 90.12 192 PHE A N 1
ATOM 1419 C CA . PHE A 1 192 ? -2.068 6.459 5.083 1.00 90.12 192 PHE A CA 1
ATOM 1420 C C . PHE A 1 192 ? -3.239 6.738 4.136 1.00 90.12 192 PHE A C 1
ATOM 1422 O O . PHE A 1 192 ? -3.299 6.129 3.071 1.00 90.12 192 PHE A O 1
ATOM 1429 N N . GLY A 1 193 ? -4.130 7.678 4.463 1.00 88.88 193 GLY A N 1
ATOM 1430 C CA . GLY A 1 193 ? -5.391 7.881 3.734 1.00 88.88 193 GLY A CA 1
ATOM 1431 C C . GLY A 1 193 ? -5.243 8.289 2.265 1.00 88.88 193 GLY A C 1
ATOM 1432 O O . GLY A 1 193 ? -6.199 8.204 1.503 1.00 88.88 193 GLY A O 1
ATOM 1433 N N . ALA A 1 194 ? -4.046 8.707 1.844 1.00 90.31 194 ALA A N 1
ATOM 1434 C CA . ALA A 1 194 ? -3.735 8.967 0.439 1.00 90.31 194 ALA A CA 1
ATOM 1435 C C . ALA A 1 194 ? -3.386 7.698 -0.368 1.00 90.31 194 ALA A C 1
ATOM 1437 O O . ALA A 1 194 ? -3.342 7.762 -1.596 1.00 90.31 194 ALA A O 1
ATOM 1438 N N . TYR A 1 195 ? -3.103 6.576 0.301 1.00 92.50 195 TYR A N 1
ATOM 1439 C CA . TYR A 1 195 ? -2.515 5.378 -0.306 1.00 92.50 195 TYR A CA 1
ATOM 1440 C C . TYR A 1 195 ? -3.355 4.115 -0.116 1.00 92.50 195 TYR A C 1
ATOM 1442 O O . TYR A 1 195 ? -3.322 3.246 -0.982 1.00 92.50 195 TYR A O 1
ATOM 1450 N N . ALA A 1 196 ? -4.097 4.008 0.989 1.00 94.38 196 ALA A N 1
ATOM 1451 C CA . ALA A 1 196 ? -4.930 2.851 1.296 1.00 94.38 196 ALA A CA 1
ATOM 1452 C C . ALA A 1 196 ? -6.172 3.253 2.111 1.00 94.38 196 ALA A C 1
ATOM 1454 O O . ALA A 1 196 ? -6.134 4.263 2.826 1.00 94.38 196 ALA A O 1
ATOM 1455 N N . PRO A 1 197 ? -7.261 2.462 2.057 1.00 95.44 197 PRO A N 1
ATOM 1456 C CA . PRO A 1 197 ? -8.309 2.525 3.069 1.00 95.44 197 PRO A CA 1
ATOM 1457 C C . PRO A 1 197 ? -7.700 2.382 4.468 1.00 95.44 197 PRO A C 1
ATOM 1459 O O . PRO A 1 197 ? -6.769 1.600 4.673 1.00 95.44 197 PRO A O 1
ATOM 1462 N N . GLN A 1 198 ? -8.212 3.138 5.436 1.00 96.00 198 GLN A N 1
ATOM 1463 C CA . GLN A 1 198 ? -7.616 3.202 6.769 1.00 96.00 198 GLN A CA 1
ATOM 1464 C C . GLN A 1 198 ? -8.658 3.176 7.884 1.00 96.00 198 GLN A C 1
ATOM 1466 O O . GLN A 1 198 ? -9.777 3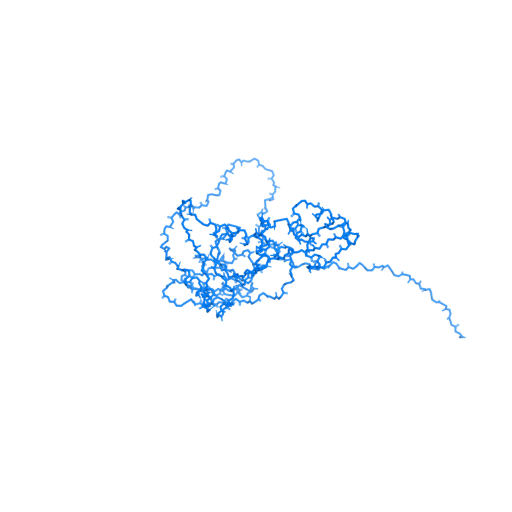.670 7.719 1.00 96.00 198 GLN A O 1
ATOM 1471 N N . ALA A 1 199 ? -8.272 2.622 9.030 1.00 96.56 199 ALA A N 1
ATOM 1472 C CA . ALA A 1 199 ? -9.086 2.585 10.233 1.00 96.56 199 ALA A CA 1
ATOM 1473 C C . ALA A 1 199 ? -8.272 2.880 11.495 1.00 96.56 199 ALA A C 1
ATOM 1475 O O . ALA A 1 199 ? -7.090 2.553 11.590 1.00 96.56 199 ALA A O 1
ATOM 1476 N N . ILE A 1 200 ? -8.946 3.427 12.502 1.00 95.06 200 ILE A N 1
ATOM 1477 C CA . ILE A 1 200 ? -8.420 3.543 13.859 1.00 95.06 200 ILE A CA 1
ATOM 1478 C C . ILE A 1 200 ? -9.004 2.422 14.705 1.00 95.06 200 ILE A C 1
ATOM 1480 O O . ILE A 1 200 ? -10.222 2.252 14.777 1.00 95.06 200 ILE A O 1
ATOM 1484 N N . TRP A 1 201 ? -8.130 1.702 15.393 1.00 94.50 201 TRP A N 1
ATOM 1485 C CA . TRP A 1 201 ? -8.497 0.780 16.452 1.00 94.50 201 TRP A CA 1
ATOM 1486 C C . TRP A 1 201 ? -8.345 1.461 17.819 1.00 94.50 201 TRP A C 1
ATOM 1488 O O . TRP A 1 201 ? -7.243 1.798 18.248 1.00 94.50 201 TRP A O 1
ATOM 1498 N N . LEU A 1 202 ? -9.470 1.666 18.501 1.00 92.12 202 LEU A N 1
ATOM 1499 C CA . LEU A 1 202 ? -9.555 2.257 19.832 1.00 92.12 202 LEU A CA 1
ATOM 1500 C C . LEU A 1 202 ? -9.540 1.175 20.913 1.00 92.12 202 LEU A C 1
ATOM 1502 O O . LEU A 1 202 ? -10.407 0.297 20.928 1.00 92.12 202 LEU A O 1
ATOM 1506 N N . ASP A 1 203 ? -8.598 1.297 21.844 1.00 84.06 203 ASP A N 1
ATOM 1507 C CA . ASP A 1 203 ? -8.495 0.438 23.035 1.00 84.06 203 ASP A CA 1
ATOM 1508 C C . ASP A 1 203 ? -9.121 1.088 24.292 1.00 84.06 203 ASP A C 1
ATOM 1510 O O . ASP A 1 203 ? -9.451 0.432 25.282 1.00 84.06 203 ASP A O 1
ATOM 1514 N N . ALA A 1 204 ? -9.344 2.405 24.255 1.00 79.06 204 ALA A N 1
ATOM 1515 C CA . ALA A 1 204 ? -9.946 3.141 25.361 1.00 79.06 204 ALA A CA 1
ATOM 1516 C C . ALA A 1 204 ? -11.487 3.122 25.319 1.00 79.06 204 ALA A C 1
ATOM 1518 O O . ALA A 1 204 ? -12.080 3.231 24.240 1.00 79.06 204 ALA A O 1
ATOM 1519 N N . PRO A 1 205 ? -12.155 3.066 26.492 1.00 70.69 205 PRO A N 1
ATOM 1520 C CA . PRO A 1 205 ? -13.607 3.111 26.572 1.00 70.69 205 PRO A CA 1
ATOM 1521 C C . PRO A 1 205 ? -14.162 4.403 25.959 1.00 70.69 205 PRO A C 1
ATOM 1523 O O . PRO A 1 205 ? -13.815 5.521 26.335 1.00 70.69 205 PRO A O 1
ATOM 1526 N N . MET A 1 206 ? -15.081 4.208 25.019 1.00 69.56 206 MET A N 1
ATOM 1527 C CA . MET A 1 206 ? -15.693 5.198 24.128 1.00 69.56 206 MET A CA 1
ATOM 1528 C C . MET A 1 206 ? -16.731 6.119 24.798 1.00 69.56 206 MET A C 1
ATOM 1530 O O . MET A 1 206 ? -17.792 6.399 24.233 1.00 69.56 206 MET A O 1
ATOM 1534 N N . ASN A 1 207 ? -16.467 6.615 26.006 1.00 60.72 207 ASN A N 1
ATOM 1535 C CA . ASN A 1 207 ? -17.339 7.625 26.603 1.00 60.72 207 ASN A CA 1
ATOM 1536 C C . ASN A 1 207 ? -17.179 8.954 25.838 1.00 60.72 207 ASN A C 1
ATOM 1538 O O . ASN A 1 207 ? -16.311 9.757 26.158 1.00 60.72 207 ASN A O 1
ATOM 1542 N N . GLY A 1 208 ? -18.030 9.189 24.830 1.00 58.88 208 GLY A N 1
ATOM 1543 C CA . GLY A 1 208 ? -18.302 10.536 24.307 1.00 58.88 208 GLY A CA 1
ATOM 1544 C C . GLY A 1 208 ? -17.713 10.941 22.951 1.00 58.88 208 GLY A C 1
ATOM 1545 O O . GLY A 1 208 ? -17.847 12.102 22.589 1.00 58.88 208 GLY A O 1
ATOM 1546 N N . SER A 1 209 ? -17.111 10.051 22.162 1.00 74.81 209 SER A N 1
ATOM 1547 C CA . SER A 1 209 ? -16.501 10.383 20.858 1.00 74.81 209 SER A CA 1
ATOM 1548 C C . SER A 1 209 ? -17.438 10.729 19.676 1.00 74.81 209 SER A C 1
ATOM 1550 O O . SER A 1 209 ? -17.154 10.289 18.563 1.00 74.81 209 SER A O 1
ATOM 1552 N N . ALA A 1 210 ? -18.588 11.398 19.848 1.00 89.38 210 ALA A N 1
ATOM 1553 C CA . ALA A 1 210 ? -19.467 11.720 18.701 1.00 89.38 210 ALA A CA 1
ATOM 1554 C C . ALA A 1 210 ? -18.751 12.600 17.655 1.00 89.38 210 ALA A C 1
ATOM 1556 O O . ALA A 1 210 ? -18.987 12.476 16.454 1.00 89.38 210 ALA A O 1
ATOM 1557 N N . GLU A 1 211 ? -17.837 13.443 18.133 1.00 91.00 211 GLU A N 1
ATOM 1558 C CA . GLU A 1 211 ? -16.975 14.292 17.316 1.00 91.00 211 GLU A CA 1
ATOM 1559 C C . GLU A 1 211 ? -15.961 13.478 16.497 1.00 91.00 211 GLU A C 1
ATOM 1561 O O . GLU A 1 211 ? -15.884 13.676 15.286 1.00 91.00 211 GLU A O 1
ATOM 1566 N N . LEU A 1 212 ? -15.264 12.498 17.097 1.00 91.88 212 LEU A N 1
ATOM 1567 C CA . LEU A 1 212 ? -14.368 11.598 16.355 1.00 91.88 212 LEU A CA 1
ATOM 1568 C C . LEU A 1 212 ? -15.113 10.850 15.255 1.00 91.88 212 LEU A C 1
ATOM 1570 O O . LEU A 1 212 ? -14.604 10.750 14.147 1.00 91.88 212 LEU A O 1
ATOM 1574 N N . GLN A 1 213 ? -16.312 10.330 15.531 1.00 93.50 213 GLN A N 1
ATOM 1575 C CA . GLN A 1 213 ? -17.087 9.615 14.512 1.00 93.50 213 GLN A CA 1
ATOM 1576 C C . GLN A 1 213 ? -17.453 10.531 13.338 1.00 93.50 213 GLN A C 1
ATOM 1578 O O . GLN A 1 213 ? -17.312 10.132 12.183 1.00 93.50 213 GLN A O 1
ATOM 1583 N N . ALA A 1 214 ? -17.888 11.762 13.623 1.00 94.25 214 ALA A N 1
ATOM 1584 C CA . ALA A 1 214 ? -18.212 12.739 12.589 1.00 94.25 214 ALA A CA 1
ATOM 1585 C C . ALA A 1 214 ? -16.986 13.099 11.732 1.00 94.25 214 ALA A C 1
ATOM 1587 O O . ALA A 1 214 ? -17.078 13.121 10.502 1.00 94.25 214 ALA A O 1
ATOM 1588 N N . GLU A 1 215 ? -15.832 13.327 12.361 1.00 94.31 215 GLU A N 1
ATOM 1589 C CA . GLU A 1 215 ? -14.605 13.687 11.647 1.00 94.31 215 GLU A CA 1
ATOM 1590 C C . GLU A 1 215 ? -13.990 12.485 10.906 1.00 94.31 215 GLU A C 1
ATOM 1592 O O . GLU A 1 215 ? -13.510 12.618 9.782 1.00 94.31 215 GLU A O 1
ATOM 1597 N N . ALA A 1 216 ? -14.093 11.276 11.458 1.00 94.38 216 ALA A N 1
ATOM 1598 C CA . ALA A 1 216 ? -13.671 10.053 10.785 1.00 94.38 216 ALA A CA 1
ATOM 1599 C C . ALA A 1 216 ? -14.480 9.805 9.501 1.00 94.38 216 ALA A C 1
ATOM 1601 O O . ALA A 1 216 ? -13.895 9.539 8.452 1.00 94.38 216 ALA A O 1
ATOM 1602 N N . VAL A 1 217 ? -15.807 10.000 9.534 1.00 94.56 217 VAL A N 1
ATOM 1603 C CA . VAL A 1 217 ? -16.654 9.952 8.327 1.00 94.56 217 VAL A CA 1
ATOM 1604 C C . VAL A 1 217 ? -16.191 10.977 7.291 1.00 94.56 217 VAL A C 1
ATOM 1606 O O . VAL A 1 217 ? -16.095 10.653 6.107 1.00 94.56 217 VAL A O 1
ATOM 1609 N N . ARG A 1 218 ? -15.866 12.201 7.725 1.00 92.62 218 ARG A N 1
ATOM 1610 C CA . ARG A 1 218 ? -15.386 13.273 6.842 1.00 92.62 218 ARG A CA 1
ATOM 1611 C C . ARG A 1 218 ? -14.096 12.900 6.110 1.00 92.62 218 ARG A C 1
ATOM 1613 O O . ARG A 1 218 ? -13.947 13.258 4.943 1.00 92.62 218 ARG A O 1
ATOM 1620 N N . PHE A 1 219 ? -13.190 12.182 6.770 1.00 90.44 219 PHE A N 1
ATOM 1621 C CA . PHE A 1 219 ? -11.915 11.746 6.195 1.00 90.44 219 PHE A CA 1
ATOM 1622 C C . PHE A 1 219 ? -11.925 10.319 5.642 1.00 90.44 219 PHE A C 1
ATOM 1624 O O . PHE A 1 219 ? -10.867 9.803 5.296 1.00 90.44 219 PHE A O 1
ATOM 1631 N N . SER A 1 220 ? -13.101 9.691 5.512 1.00 93.50 220 SER A N 1
ATOM 1632 C CA . SER A 1 220 ? -13.225 8.303 5.032 1.00 93.50 220 SER A CA 1
ATOM 1633 C C . SER A 1 220 ? -12.414 7.297 5.865 1.00 93.50 220 SER A C 1
ATOM 1635 O O . SER A 1 220 ? -11.944 6.280 5.361 1.00 93.50 220 SER A O 1
ATOM 1637 N N . THR A 1 221 ? -12.260 7.588 7.154 1.00 94.81 221 THR A N 1
ATOM 1638 C CA . THR A 1 221 ? -11.545 6.769 8.129 1.00 94.81 221 THR A CA 1
ATOM 1639 C C . THR A 1 221 ? -12.529 5.861 8.859 1.00 94.81 221 THR A C 1
ATOM 1641 O O . THR A 1 221 ? -13.504 6.336 9.441 1.00 94.81 221 THR A O 1
ATOM 1644 N N . GLY A 1 222 ? -12.251 4.559 8.884 1.00 95.75 222 GLY A N 1
ATOM 1645 C CA . GLY A 1 222 ? -12.967 3.629 9.752 1.00 95.75 222 GLY A CA 1
ATOM 1646 C C . GLY A 1 222 ? -12.593 3.813 11.223 1.00 95.75 222 GLY A C 1
ATOM 1647 O O . GLY A 1 222 ? -11.487 4.233 11.556 1.00 95.75 222 GLY A O 1
ATOM 1648 N N . VAL A 1 223 ? -13.498 3.467 12.129 1.00 95.00 223 VAL A N 1
ATOM 1649 C CA . VAL A 1 223 ? -13.236 3.464 13.572 1.00 95.00 223 VAL A CA 1
ATOM 1650 C C . VAL A 1 223 ? -13.796 2.179 14.152 1.00 95.00 223 VAL A C 1
ATOM 1652 O O . VAL A 1 223 ? -14.992 1.904 14.026 1.00 95.00 223 VAL A O 1
ATOM 1655 N N . VAL A 1 224 ? -12.938 1.408 14.809 1.00 94.75 224 VAL A N 1
ATOM 1656 C CA . VAL A 1 224 ? -13.290 0.160 15.483 1.00 94.75 224 VAL A CA 1
ATOM 1657 C C . VAL A 1 224 ? -12.855 0.253 16.934 1.00 94.75 224 VAL A C 1
ATOM 1659 O O . VAL A 1 224 ? -11.733 0.645 17.228 1.00 94.75 224 VAL A O 1
ATOM 1662 N N . HIS A 1 225 ? -13.740 -0.102 17.856 1.00 92.69 225 HIS A N 1
ATOM 1663 C CA . HIS A 1 225 ? -13.414 -0.196 19.274 1.00 92.69 225 HIS A CA 1
ATOM 1664 C C . HIS A 1 225 ? -13.307 -1.660 19.677 1.00 92.69 225 HIS A C 1
ATOM 1666 O O . HIS A 1 225 ? -14.242 -2.434 19.443 1.00 92.69 225 HIS A O 1
ATOM 1672 N N . TRP A 1 226 ? -12.189 -2.031 20.302 1.00 90.81 226 TRP A N 1
ATOM 1673 C CA . TRP A 1 226 ? -12.002 -3.397 20.761 1.00 90.81 226 TRP A CA 1
ATOM 1674 C C . TRP A 1 226 ? -10.969 -3.539 21.878 1.00 90.81 226 TRP A C 1
ATOM 1676 O O . TRP A 1 226 ? -9.849 -3.055 21.752 1.00 90.81 226 TRP A O 1
ATOM 1686 N N . GLN A 1 227 ? -11.350 -4.274 22.928 1.00 84.81 227 GLN A N 1
ATOM 1687 C CA . GLN A 1 227 ? -10.533 -4.546 24.120 1.00 84.81 227 GLN A CA 1
ATOM 1688 C C . GLN A 1 227 ? -10.164 -6.037 24.272 1.00 84.81 227 GLN A C 1
ATOM 1690 O O . GLN A 1 227 ? -9.641 -6.450 25.303 1.00 84.81 227 GLN A O 1
ATOM 1695 N N . GLY A 1 228 ? -10.453 -6.868 23.262 1.00 77.38 228 GLY A N 1
ATOM 1696 C CA . GLY A 1 228 ? -10.028 -8.275 23.209 1.00 77.38 228 GLY A CA 1
ATOM 1697 C C . GLY A 1 228 ? -10.891 -9.290 23.970 1.00 77.38 228 GLY A C 1
ATOM 1698 O O . GLY A 1 228 ? -10.583 -10.474 23.927 1.00 77.38 228 GLY A O 1
ATOM 1699 N N . VAL A 1 229 ? -11.960 -8.868 24.655 1.00 78.00 229 VAL A N 1
ATOM 1700 C CA . VAL A 1 229 ? -12.870 -9.792 25.372 1.00 78.00 229 VAL A CA 1
ATOM 1701 C C . VAL A 1 229 ? -14.079 -10.197 24.518 1.00 78.00 229 VAL A C 1
ATOM 1703 O O . VAL A 1 229 ? -14.469 -11.361 24.528 1.00 78.00 229 VAL A O 1
ATOM 1706 N N . ASP A 1 230 ? -14.628 -9.252 23.750 1.00 84.75 230 ASP A N 1
ATOM 1707 C CA . ASP A 1 230 ? -15.848 -9.426 22.945 1.00 84.75 230 ASP A CA 1
ATOM 1708 C C . ASP A 1 230 ? -15.555 -9.364 21.435 1.00 84.75 230 ASP A C 1
ATOM 1710 O O . ASP A 1 230 ? -14.401 -9.407 21.018 1.00 84.75 230 ASP A O 1
ATOM 1714 N N . GLU A 1 231 ? -16.579 -9.252 20.587 1.00 88.56 231 GLU A N 1
ATOM 1715 C CA . GLU A 1 231 ? -16.393 -8.972 19.158 1.00 88.56 231 GLU A CA 1
ATOM 1716 C C . GLU A 1 231 ? -15.970 -7.505 18.920 1.00 88.56 231 GLU A C 1
ATOM 1718 O O . GLU A 1 231 ? -16.435 -6.606 19.635 1.00 88.56 231 GLU A O 1
ATOM 1723 N N . PRO A 1 232 ? -15.112 -7.221 17.917 1.00 93.62 232 PRO A N 1
ATOM 1724 C CA . PRO A 1 232 ? -14.766 -5.850 17.562 1.00 93.62 232 PRO A CA 1
ATOM 1725 C C . PRO A 1 232 ? -16.012 -5.049 17.169 1.00 93.62 232 PRO A C 1
ATOM 1727 O O . PRO A 1 232 ? -16.780 -5.442 16.289 1.00 93.62 232 PRO A O 1
ATOM 1730 N N . ARG A 1 233 ? -16.209 -3.886 17.795 1.00 93.44 233 ARG A N 1
ATOM 1731 C CA . ARG A 1 233 ? -17.358 -3.023 17.512 1.00 93.44 233 ARG A CA 1
ATOM 1732 C C . ARG A 1 233 ? -16.988 -1.971 16.478 1.00 93.44 233 ARG A C 1
ATOM 1734 O O . ARG A 1 233 ? -16.243 -1.039 16.780 1.00 93.44 233 ARG A O 1
ATOM 1741 N N . VAL A 1 234 ? -17.576 -2.068 15.290 1.00 94.88 234 VAL A N 1
ATOM 1742 C CA . VAL A 1 234 ? -17.455 -1.039 14.249 1.00 94.88 234 VAL A CA 1
ATOM 1743 C C . VAL A 1 234 ? -18.303 0.174 14.627 1.00 94.88 234 VAL A C 1
ATOM 1745 O O . VAL A 1 234 ? -19.504 0.061 14.875 1.00 94.88 234 VAL A O 1
ATOM 1748 N N . LEU A 1 235 ? -17.666 1.338 14.694 1.00 94.06 235 LEU A N 1
ATOM 1749 C CA . LEU A 1 235 ? -18.297 2.622 15.005 1.00 94.06 235 LEU A CA 1
ATOM 1750 C C . LEU A 1 235 ? -18.473 3.457 13.739 1.00 94.06 235 LEU A C 1
ATOM 1752 O O . LEU A 1 235 ? -19.526 4.048 13.526 1.00 94.06 235 LEU A O 1
ATOM 1756 N N . VAL A 1 236 ? -17.449 3.452 12.886 1.00 95.00 236 VAL A N 1
ATOM 1757 C CA . VAL A 1 236 ? -17.486 4.027 11.543 1.00 95.00 236 VAL A CA 1
ATOM 1758 C C . VAL A 1 236 ? -16.943 2.967 10.586 1.00 95.00 236 VAL A C 1
ATOM 1760 O O . VAL A 1 236 ? -15.824 2.498 10.802 1.00 95.00 236 VAL A O 1
ATOM 1763 N N . PRO A 1 237 ? -17.702 2.540 9.564 1.00 94.62 237 PRO A N 1
ATOM 1764 C CA . PRO A 1 237 ? -17.195 1.586 8.588 1.00 94.62 237 PRO A CA 1
ATOM 1765 C C . PRO A 1 237 ? -16.094 2.227 7.738 1.00 94.62 237 PRO A C 1
ATOM 1767 O O . PRO A 1 237 ? -16.165 3.415 7.414 1.00 94.62 237 PRO A O 1
ATOM 1770 N N . VAL A 1 238 ? -15.096 1.436 7.344 1.00 95.19 238 VAL A N 1
ATOM 1771 C CA . VAL A 1 238 ? -14.103 1.875 6.358 1.00 95.19 238 VAL A CA 1
ATOM 1772 C C . VAL A 1 238 ? -14.805 2.106 5.025 1.00 95.19 238 VAL A C 1
ATOM 1774 O O . VAL A 1 238 ? -15.566 1.259 4.555 1.00 95.19 238 VAL A O 1
ATOM 1777 N N . GLN A 1 239 ? -14.553 3.256 4.404 1.00 89.88 239 GLN A N 1
ATOM 1778 C CA . GLN A 1 239 ? -15.018 3.499 3.045 1.00 89.88 239 GLN A CA 1
ATOM 1779 C C . GLN A 1 239 ? -13.968 2.985 2.056 1.00 89.88 239 GLN A C 1
ATOM 1781 O O . GLN A 1 239 ? -12.778 3.251 2.248 1.00 89.88 239 GLN A O 1
ATOM 1786 N N . PRO A 1 240 ? -14.374 2.273 0.989 1.00 83.94 240 PRO A N 1
ATOM 1787 C CA . PRO A 1 240 ? -13.458 1.920 -0.080 1.00 83.94 240 PRO A CA 1
ATOM 1788 C C . PRO A 1 240 ? -12.813 3.182 -0.646 1.00 83.94 240 PRO A C 1
ATOM 1790 O O . PRO A 1 240 ? -13.501 4.165 -0.938 1.00 83.94 240 PRO A O 1
ATOM 1793 N N . LEU A 1 241 ? -11.497 3.145 -0.834 1.00 80.50 241 LEU A N 1
ATOM 1794 C CA . LEU A 1 241 ? -10.819 4.198 -1.568 1.00 80.50 241 LEU A CA 1
ATOM 1795 C C . LEU A 1 241 ? -11.368 4.173 -3.001 1.00 80.50 241 LEU A C 1
ATOM 1797 O O . LEU A 1 241 ? -11.410 3.115 -3.635 1.00 80.50 241 LEU A O 1
ATOM 1801 N N . ALA A 1 242 ? -11.834 5.320 -3.506 1.00 79.06 242 ALA A N 1
ATOM 1802 C CA . ALA A 1 242 ? -12.206 5.437 -4.916 1.00 79.06 242 ALA A CA 1
ATOM 1803 C C . ALA A 1 242 ? -11.045 4.913 -5.770 1.00 79.06 242 ALA A C 1
ATOM 1805 O O . ALA A 1 242 ? -9.906 5.102 -5.364 1.00 79.06 242 ALA A O 1
ATOM 1806 N N . GLN A 1 243 ? -11.306 4.265 -6.912 1.00 72.12 243 GLN A N 1
ATOM 1807 C CA . GLN A 1 243 ? -10.240 3.734 -7.775 1.00 72.12 243 GLN A CA 1
ATOM 1808 C C . GLN A 1 243 ? -9.202 4.830 -8.067 1.00 72.12 243 GLN A C 1
ATOM 1810 O O . GLN A 1 243 ? -9.421 5.699 -8.912 1.00 72.12 243 GLN A O 1
ATOM 1815 N N . VAL A 1 244 ? -8.092 4.823 -7.326 1.00 67.38 244 VAL A N 1
ATOM 1816 C CA . VAL A 1 244 ? -7.019 5.799 -7.485 1.00 67.38 244 VAL A CA 1
ATOM 1817 C C . VAL A 1 244 ? -6.117 5.253 -8.570 1.00 67.38 244 VAL A C 1
ATOM 1819 O O . VAL A 1 244 ? -5.718 4.090 -8.532 1.00 67.38 244 VAL A O 1
ATOM 1822 N N . HIS A 1 245 ? -5.806 6.089 -9.556 1.00 77.81 245 HIS A N 1
ATOM 1823 C CA . HIS A 1 245 ? -4.760 5.773 -10.519 1.00 77.81 245 HIS A CA 1
ATOM 1824 C C . HIS A 1 245 ? -3.467 5.398 -9.786 1.00 77.81 245 HIS A C 1
ATOM 1826 O O . HIS A 1 245 ? -3.139 6.004 -8.766 1.00 77.81 245 HIS A O 1
ATOM 1832 N N . GLU A 1 246 ? -2.710 4.439 -10.317 1.00 89.69 246 GLU A N 1
ATOM 1833 C CA . GLU A 1 246 ? -1.376 4.146 -9.798 1.00 89.69 246 GLU A CA 1
ATOM 1834 C C . GLU A 1 246 ? -0.526 5.423 -9.853 1.00 89.69 246 GLU A C 1
ATOM 1836 O O . GLU A 1 246 ? -0.265 5.979 -10.921 1.00 89.69 246 GLU A O 1
ATOM 1841 N N . THR A 1 247 ? -0.127 5.925 -8.685 1.00 95.50 247 THR A N 1
ATOM 1842 C CA . THR A 1 247 ? 0.748 7.096 -8.563 1.00 95.50 247 THR A CA 1
ATOM 1843 C C . THR A 1 247 ? 2.125 6.667 -8.087 1.00 95.50 247 THR A C 1
ATOM 1845 O O . THR A 1 247 ? 2.267 5.655 -7.401 1.00 95.50 247 THR A O 1
ATOM 1848 N N . ALA A 1 248 ? 3.155 7.461 -8.389 1.00 96.81 248 ALA A N 1
ATOM 1849 C CA . ALA A 1 248 ? 4.515 7.163 -7.939 1.00 96.81 248 ALA A CA 1
ATOM 1850 C C . ALA A 1 248 ? 4.605 7.113 -6.406 1.00 96.81 248 ALA A C 1
ATOM 1852 O O . ALA A 1 248 ? 5.339 6.302 -5.852 1.00 96.81 248 ALA A O 1
ATOM 1853 N N . ALA A 1 249 ? 3.826 7.956 -5.719 1.00 95.75 249 ALA A N 1
ATOM 1854 C CA . ALA A 1 249 ? 3.756 7.971 -4.263 1.00 95.75 249 ALA A CA 1
ATOM 1855 C C . ALA A 1 249 ? 3.048 6.723 -3.706 1.00 95.75 249 ALA A C 1
ATOM 1857 O O . ALA A 1 249 ? 3.545 6.134 -2.752 1.00 95.75 249 ALA A O 1
ATOM 1858 N N . GLY A 1 250 ? 1.948 6.284 -4.331 1.00 95.94 250 GLY A N 1
ATOM 1859 C CA . GLY A 1 250 ? 1.273 5.031 -3.976 1.00 95.94 250 GLY A CA 1
ATOM 1860 C C . GLY A 1 250 ? 2.151 3.803 -4.216 1.00 95.94 250 GLY A C 1
ATOM 1861 O O . GLY A 1 250 ? 2.238 2.932 -3.355 1.00 95.94 250 GLY A O 1
ATOM 1862 N N . TRP A 1 251 ? 2.890 3.773 -5.329 1.00 97.25 251 TRP A N 1
ATOM 1863 C CA . TRP A 1 251 ? 3.876 2.721 -5.569 1.00 97.25 251 TRP A CA 1
ATOM 1864 C C . TRP A 1 251 ? 4.984 2.769 -4.510 1.00 97.25 251 TRP A C 1
ATOM 1866 O O . TRP A 1 251 ? 5.271 1.757 -3.885 1.00 97.25 251 TRP A O 1
ATOM 1876 N N . ARG A 1 252 ? 5.545 3.942 -4.199 1.00 96.88 252 ARG A N 1
ATOM 1877 C CA . ARG A 1 252 ? 6.558 4.067 -3.139 1.00 96.88 252 ARG A CA 1
ATOM 1878 C C . ARG A 1 252 ? 6.052 3.584 -1.775 1.00 96.88 252 ARG A C 1
ATOM 1880 O O . ARG A 1 252 ? 6.796 2.942 -1.043 1.00 96.88 252 ARG A O 1
ATOM 1887 N N . PHE A 1 253 ? 4.793 3.861 -1.441 1.00 96.75 253 PHE A N 1
ATOM 1888 C CA . PHE A 1 253 ? 4.160 3.317 -0.242 1.00 96.75 253 PHE A CA 1
ATOM 1889 C C . PHE A 1 253 ? 4.131 1.780 -0.265 1.00 96.75 253 PHE A C 1
ATOM 1891 O O . PHE A 1 253 ? 4.565 1.159 0.703 1.00 96.75 253 PHE A O 1
ATOM 1898 N N . ALA A 1 254 ? 3.724 1.164 -1.379 1.00 97.19 254 ALA A N 1
ATOM 1899 C CA . ALA A 1 254 ? 3.786 -0.290 -1.545 1.00 97.19 254 ALA A CA 1
ATOM 1900 C C . ALA A 1 254 ? 5.223 -0.836 -1.411 1.00 97.19 254 ALA A C 1
ATOM 1902 O O . ALA A 1 254 ? 5.434 -1.878 -0.802 1.00 97.19 254 ALA A O 1
ATOM 1903 N N . GLU A 1 255 ? 6.231 -0.119 -1.911 1.00 97.69 255 GLU A N 1
ATOM 1904 C CA . GLU A 1 255 ? 7.648 -0.487 -1.760 1.00 97.69 255 GLU A CA 1
ATOM 1905 C C . GLU A 1 255 ? 8.111 -0.434 -0.296 1.00 97.69 255 GLU A C 1
ATOM 1907 O O . GLU A 1 255 ? 8.855 -1.307 0.152 1.00 97.69 255 GLU A O 1
ATOM 1912 N N . HIS A 1 256 ? 7.647 0.548 0.486 1.00 97.06 256 HIS A N 1
ATOM 1913 C CA . HIS A 1 256 ? 7.926 0.617 1.927 1.00 97.06 256 HIS A CA 1
ATOM 1914 C C . HIS A 1 256 ? 7.257 -0.510 2.703 1.00 97.06 256 HIS A C 1
ATOM 1916 O O . HIS A 1 256 ? 7.896 -1.101 3.572 1.00 97.06 256 HIS A O 1
ATOM 1922 N N . VAL A 1 257 ? 6.008 -0.835 2.370 1.00 97.38 257 VAL A N 1
ATOM 1923 C CA . VAL A 1 257 ? 5.306 -1.992 2.939 1.00 97.38 257 VAL A CA 1
ATOM 1924 C C . VAL A 1 257 ? 6.072 -3.269 2.615 1.00 97.38 257 VAL A C 1
ATOM 1926 O O . VAL A 1 257 ? 6.413 -4.025 3.520 1.00 97.38 257 VAL A O 1
ATOM 1929 N N . TYR A 1 258 ? 6.436 -3.457 1.346 1.00 97.31 258 TYR A N 1
ATOM 1930 C CA . TYR A 1 258 ? 7.205 -4.610 0.903 1.00 97.31 258 TYR A CA 1
ATOM 1931 C C . TYR A 1 258 ? 8.520 -4.769 1.668 1.00 97.31 258 TYR A C 1
ATOM 1933 O O . TYR A 1 258 ? 8.833 -5.861 2.137 1.00 97.31 258 TYR A O 1
ATOM 1941 N N . ALA A 1 259 ? 9.259 -3.672 1.852 1.00 96.38 259 ALA A N 1
ATOM 1942 C CA . ALA A 1 259 ? 10.500 -3.665 2.617 1.00 96.38 259 ALA A CA 1
ATOM 1943 C C . ALA A 1 259 ? 10.309 -4.204 4.043 1.00 96.38 259 ALA A C 1
ATOM 1945 O O . ALA A 1 259 ? 11.095 -5.035 4.488 1.00 96.38 259 ALA A O 1
ATOM 1946 N N . ARG A 1 260 ? 9.266 -3.748 4.752 1.00 96.56 260 ARG A N 1
ATOM 1947 C CA . ARG A 1 260 ? 8.967 -4.211 6.118 1.00 96.56 260 ARG A CA 1
ATOM 1948 C C . ARG A 1 260 ? 8.576 -5.687 6.151 1.00 96.56 260 ARG A C 1
ATOM 1950 O O . ARG A 1 260 ? 9.092 -6.431 6.972 1.00 96.56 260 ARG A O 1
ATOM 1957 N N . LEU A 1 261 ? 7.730 -6.126 5.220 1.00 95.44 261 LEU A N 1
ATOM 1958 C CA . LEU A 1 261 ? 7.286 -7.521 5.156 1.00 95.44 261 LEU A CA 1
ATOM 1959 C C . LEU A 1 261 ? 8.446 -8.490 4.874 1.00 95.44 261 LEU A C 1
ATOM 1961 O O . LEU A 1 261 ? 8.470 -9.598 5.410 1.00 95.44 261 LEU A O 1
ATOM 1965 N N . LEU A 1 262 ? 9.433 -8.076 4.069 1.00 94.00 262 LEU A N 1
ATOM 1966 C CA . LEU A 1 262 ? 10.658 -8.851 3.856 1.00 94.00 262 LEU A CA 1
ATOM 1967 C C . LEU A 1 262 ? 11.517 -8.949 5.124 1.00 94.00 262 LEU A C 1
ATOM 1969 O O . LEU A 1 262 ? 12.071 -10.013 5.394 1.00 94.00 262 LEU A O 1
ATOM 1973 N N . GLU A 1 263 ? 11.638 -7.857 5.886 1.00 91.81 263 GLU A N 1
ATOM 1974 C CA . GLU A 1 263 ? 12.366 -7.830 7.164 1.00 91.81 263 GLU A CA 1
ATOM 1975 C C . GLU A 1 263 ? 11.723 -8.786 8.188 1.00 91.81 263 GLU A C 1
ATOM 1977 O O . GLU A 1 263 ? 12.437 -9.550 8.838 1.00 91.81 263 GLU A O 1
ATOM 1982 N N . ASP A 1 264 ? 10.390 -8.818 8.263 1.00 82.00 264 ASP A N 1
ATOM 1983 C CA . ASP A 1 264 ? 9.648 -9.695 9.181 1.00 82.00 264 ASP A CA 1
ATOM 1984 C C . ASP A 1 264 ? 9.688 -11.168 8.748 1.00 82.00 264 ASP A C 1
ATOM 1986 O O . ASP A 1 264 ? 9.869 -12.067 9.575 1.00 82.00 264 ASP A O 1
ATOM 1990 N N . SER A 1 265 ? 9.609 -11.428 7.438 1.00 74.75 265 SER A N 1
ATOM 1991 C CA . SER A 1 265 ? 9.782 -12.774 6.866 1.00 74.75 265 SE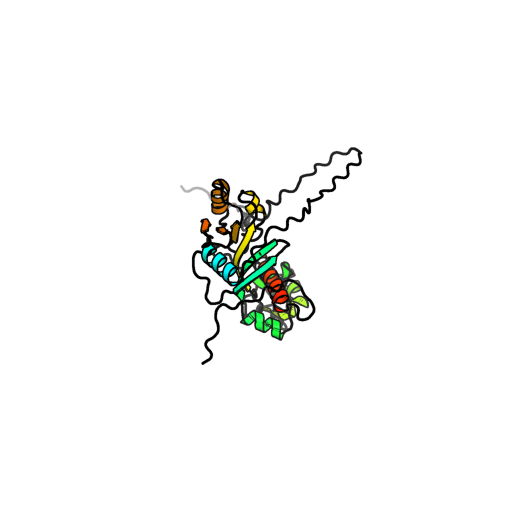R A CA 1
ATOM 1992 C C . SER A 1 265 ? 11.180 -13.340 7.133 1.00 74.75 265 SER A C 1
ATOM 1994 O O . SER A 1 265 ? 11.361 -14.552 7.236 1.00 74.75 265 SER A O 1
ATOM 1996 N N . ALA A 1 266 ? 12.177 -12.462 7.264 1.00 67.56 266 ALA A N 1
ATOM 1997 C CA . ALA A 1 266 ? 13.552 -12.814 7.596 1.00 67.56 266 ALA A CA 1
ATOM 1998 C C . ALA A 1 266 ? 13.794 -12.989 9.114 1.00 67.56 266 ALA A C 1
ATOM 2000 O O . ALA A 1 266 ? 14.949 -13.097 9.535 1.00 67.56 266 ALA A O 1
ATOM 2001 N N . GLY A 1 267 ? 12.729 -13.017 9.929 1.00 50.00 267 GLY A N 1
ATOM 2002 C CA . GLY A 1 267 ? 12.757 -12.994 11.392 1.00 50.00 267 GLY A CA 1
ATOM 2003 C C . GLY A 1 267 ? 13.713 -13.983 12.098 1.00 50.00 267 GLY A C 1
ATOM 2004 O O . GLY A 1 267 ? 14.119 -15.019 11.565 1.00 50.00 267 GLY A O 1
ATOM 2005 N N . PRO A 1 268 ? 14.094 -13.668 13.353 1.00 43.03 268 PRO A N 1
ATOM 2006 C CA . PRO A 1 268 ? 15.424 -13.900 13.908 1.00 43.03 268 PRO A CA 1
ATOM 2007 C C . PRO A 1 268 ? 15.645 -15.329 14.422 1.00 43.03 268 PRO A C 1
ATOM 2009 O O . PRO A 1 268 ? 15.633 -15.603 15.623 1.00 43.03 268 PRO A O 1
ATOM 2012 N N . GLY A 1 269 ? 16.064 -16.202 13.509 1.00 43.78 269 GLY A N 1
ATOM 2013 C CA . GLY A 1 269 ? 16.982 -17.316 13.788 1.00 43.78 269 GLY A CA 1
ATOM 2014 C C . GLY A 1 269 ? 18.415 -16.873 14.142 1.00 43.78 269 GLY A C 1
ATOM 2015 O O . GLY A 1 269 ? 19.337 -17.682 14.086 1.00 43.78 269 GLY A O 1
ATOM 2016 N N . ALA A 1 270 ? 18.605 -15.600 14.512 1.00 42.16 270 ALA A N 1
ATOM 2017 C CA . ALA A 1 270 ? 19.801 -15.034 15.130 1.00 42.16 270 ALA A CA 1
ATOM 2018 C C . ALA A 1 270 ? 19.416 -13.974 16.193 1.00 42.16 270 ALA A C 1
ATOM 2020 O O . ALA A 1 270 ? 19.827 -12.825 16.113 1.00 42.16 270 ALA A O 1
ATOM 2021 N N . GLY A 1 271 ? 18.618 -14.357 17.200 1.00 32.94 271 GLY A N 1
ATOM 2022 C CA . GLY A 1 271 ? 18.571 -13.653 18.494 1.00 32.94 271 GLY A CA 1
ATOM 2023 C C . GLY A 1 271 ? 17.342 -12.776 18.788 1.00 32.94 271 GLY A C 1
ATOM 2024 O O . GLY A 1 271 ? 17.353 -11.582 18.538 1.00 32.94 271 GLY A O 1
ATOM 2025 N N . ALA A 1 272 ? 16.338 -13.393 19.421 1.00 39.00 272 ALA A N 1
ATOM 2026 C CA . ALA A 1 272 ? 15.428 -12.871 20.456 1.00 39.00 272 ALA A CA 1
ATOM 2027 C C . ALA A 1 272 ? 14.826 -11.445 20.339 1.00 39.00 272 ALA A C 1
ATOM 2029 O O . ALA A 1 272 ? 15.458 -10.461 20.710 1.00 39.00 272 ALA A O 1
ATOM 2030 N N . GLY A 1 273 ? 13.512 -11.379 20.067 1.00 32.19 273 GLY A N 1
ATOM 2031 C CA . GLY A 1 273 ? 12.642 -10.289 20.539 1.00 32.19 273 GLY A CA 1
ATOM 2032 C C . GLY A 1 273 ? 11.471 -9.943 19.615 1.00 32.19 273 GLY A C 1
ATOM 2033 O O . GLY A 1 273 ? 11.647 -9.142 18.713 1.00 32.19 273 GLY A O 1
ATOM 2034 N N . LEU A 1 274 ? 10.282 -10.493 19.910 1.00 40.53 274 LEU A N 1
ATOM 2035 C CA . LEU A 1 274 ? 8.964 -10.184 19.311 1.00 40.53 274 LEU A CA 1
ATOM 2036 C C . LEU A 1 274 ? 8.787 -10.571 17.828 1.00 40.53 274 LEU A C 1
ATOM 2038 O O . LEU A 1 274 ? 8.655 -9.723 16.958 1.00 40.53 274 LEU A O 1
ATOM 2042 N N . GLY A 1 275 ? 8.726 -11.879 17.562 1.00 37.72 275 GLY A N 1
ATOM 2043 C CA . GLY A 1 275 ? 8.264 -12.409 16.277 1.00 37.72 275 GLY A CA 1
ATOM 2044 C C . GLY A 1 275 ? 6.736 -12.394 16.185 1.00 37.72 275 GLY A C 1
ATOM 2045 O O . GLY A 1 275 ? 6.074 -13.107 16.938 1.00 37.72 275 GLY A O 1
ATOM 2046 N N . LEU A 1 276 ? 6.209 -11.585 15.268 1.00 45.12 276 LEU A N 1
ATOM 2047 C CA . LEU A 1 276 ? 4.847 -11.652 14.739 1.00 45.12 276 LEU A CA 1
ATOM 2048 C C . LEU A 1 276 ? 4.966 -12.354 13.384 1.00 45.12 276 LEU A C 1
ATOM 2050 O O . LEU A 1 276 ? 5.568 -11.818 12.458 1.00 45.12 276 LEU A O 1
ATOM 2054 N N . GLY A 1 277 ? 4.537 -13.613 13.323 1.00 38.69 277 GLY A N 1
ATOM 2055 C CA . GLY A 1 277 ? 4.705 -14.452 12.140 1.00 38.69 277 GLY A CA 1
ATOM 2056 C C . GLY A 1 277 ? 3.691 -14.098 11.058 1.00 38.69 277 GLY A C 1
ATOM 2057 O O . GLY A 1 277 ? 2.545 -13.783 11.362 1.00 38.69 277 GLY A O 1
ATOM 2058 N N . LEU A 1 278 ? 4.096 -14.205 9.790 1.00 42.03 278 LEU A N 1
ATOM 2059 C CA . LEU A 1 278 ? 3.151 -14.279 8.679 1.00 42.03 278 LEU A CA 1
ATOM 2060 C C . LEU A 1 278 ? 2.193 -15.454 8.913 1.00 42.03 278 LEU A C 1
ATOM 2062 O O . LEU A 1 278 ? 2.617 -16.613 8.942 1.00 42.03 278 LEU A O 1
ATOM 2066 N N . VAL A 1 279 ? 0.902 -15.163 9.063 1.00 42.59 279 VAL A N 1
ATOM 2067 C CA . VAL A 1 279 ? -0.152 -16.178 9.070 1.00 42.59 279 VAL A CA 1
ATOM 2068 C C . VAL A 1 279 ? -0.825 -16.141 7.710 1.00 42.59 279 VAL A C 1
ATOM 2070 O O . VAL A 1 279 ? -1.554 -15.206 7.401 1.00 42.59 279 VAL A O 1
ATOM 2073 N N . ASN A 1 280 ? -0.594 -17.176 6.906 1.00 39.25 280 ASN A N 1
ATOM 2074 C CA . ASN A 1 280 ? -1.417 -17.448 5.736 1.00 39.25 280 ASN A CA 1
ATOM 2075 C C . ASN A 1 280 ? -2.725 -18.110 6.228 1.00 39.25 280 ASN A C 1
ATOM 2077 O O . ASN A 1 280 ? -2.666 -19.225 6.760 1.00 39.25 280 ASN A O 1
ATOM 2081 N N . PRO A 1 281 ? -3.898 -17.455 6.127 1.00 36.31 281 PRO A N 1
ATOM 2082 C CA . PRO A 1 281 ? -5.152 -17.986 6.662 1.00 36.31 281 PRO A CA 1
ATOM 2083 C C . PRO A 1 281 ? -5.732 -19.143 5.832 1.00 36.31 281 PRO A C 1
ATOM 2085 O O . PRO A 1 281 ? -6.724 -19.748 6.244 1.00 36.31 281 PRO A O 1
ATOM 2088 N N . LEU A 1 282 ? -5.125 -19.499 4.696 1.00 39.22 282 LEU A N 1
ATOM 2089 C CA . LEU A 1 282 ? -5.582 -20.595 3.851 1.00 39.22 282 LEU A CA 1
ATOM 2090 C C . LEU A 1 282 ? -4.486 -21.647 3.702 1.00 39.22 282 LEU A C 1
ATOM 2092 O O . LEU A 1 282 ? -3.613 -21.574 2.842 1.00 39.22 282 LEU A O 1
ATOM 2096 N N . GLY A 1 283 ? -4.572 -22.687 4.531 1.00 35.28 283 GLY A N 1
ATOM 2097 C CA . GLY A 1 283 ? -3.891 -23.941 4.247 1.00 35.28 283 GLY A CA 1
ATOM 2098 C C . GLY A 1 283 ? -4.344 -24.465 2.884 1.00 35.28 283 GLY A C 1
ATOM 2099 O O . GLY A 1 283 ? -5.512 -24.816 2.708 1.00 35.28 283 GLY A O 1
ATOM 2100 N N . SER A 1 284 ? -3.426 -24.507 1.920 1.00 34.81 284 SER A N 1
ATOM 2101 C CA . SER A 1 284 ? -3.636 -25.167 0.635 1.00 34.81 284 SER A CA 1
ATOM 2102 C C . SER A 1 284 ? -4.107 -26.608 0.868 1.00 34.81 284 SER A C 1
ATOM 2104 O O . SER A 1 284 ? -3.460 -27.331 1.632 1.00 34.81 284 SER A O 1
ATOM 2106 N N . PRO A 1 285 ? -5.192 -27.075 0.225 1.00 34.91 285 PRO A N 1
ATOM 2107 C CA . PRO A 1 285 ? -5.505 -28.493 0.230 1.00 34.91 285 PRO A CA 1
ATOM 2108 C C . PRO A 1 285 ? -4.421 -29.216 -0.573 1.00 34.91 285 PRO A C 1
ATOM 2110 O O . PRO A 1 285 ? -4.322 -29.065 -1.789 1.00 34.91 285 PRO A O 1
ATOM 2113 N N . THR A 1 286 ? -3.585 -29.990 0.114 1.00 41.41 286 THR A N 1
ATOM 2114 C CA . THR A 1 286 ? -2.747 -31.004 -0.518 1.00 41.41 286 THR A CA 1
ATOM 2115 C C . THR A 1 286 ? -3.656 -32.110 -1.049 1.00 41.41 286 THR A C 1
ATOM 2117 O O . THR A 1 286 ? -4.224 -32.893 -0.286 1.00 41.41 286 THR A O 1
ATOM 2120 N N . GLY A 1 287 ? -3.820 -32.131 -2.370 1.00 41.84 287 GLY A N 1
ATOM 2121 C CA . GLY A 1 287 ? -4.309 -33.262 -3.153 1.00 41.84 287 GLY A CA 1
ATOM 2122 C C . GLY A 1 287 ? -3.220 -33.717 -4.107 1.00 41.84 287 GLY A C 1
ATOM 2123 O O . GLY A 1 287 ? -2.523 -32.827 -4.643 1.00 41.84 287 GLY A O 1
#

Secondary structure (DSSP, 8-state):
--------PPPPPPPPPPP-----S--S---------------------------------HHHHHHHHHHHHTSPPPTT-EEEEEEETTEEEEEEEEE-HHHHHHHHHHT------HHHHHHHHTSPBS-EEEGGGS-HHHHHHTTSGGGGGTEEE-SSEEEE----SEEEEEEEEEES--SGGGGTT-TTTTTS-EEEEE-S--SSTHHHHHHHHHTTEEEEE--SSS--EEEEPPPPPP-----HHHHHHHHHHHHHHHHHHT--TTS-S-----B-S------

pLDDT: mean 76.67, std 25.73, range [27.62, 98.12]

Foldseek 3Di:
DDDDDDDDDDDDDDDDDDPDDPPPPDPPPDPDPDDDDDDDDDDPDPDDPPPDDPPPPPPQALVNLLLQVQVQQPHHDDLQWWWDFFQDPNFTKIFTKHFPVVQVVLCVVVVHAFDQPLVQLQLLLVADAQDKDFLVPDDPSSSVSCVDPNNVSQWPDDPGIIHGHDDLRMATAEIEGEDQDLELCQVVSDPCLVQYFYEYEYQHDNPPNPVNQVVCVVSQYWYWYDNPPDRIRTPGHRDGDDPDPDHSVNSSVSSSVVNRVVVLQVDDPPDDDDRDDTDSVDDDPDD

Radius of gyration: 25.29 Å; chains: 1; bounding box: 48×81×82 Å

Organism: NCBI:txid2823109

Sequence (287 aa):
MPIAGRLRRRLPGTPIGDPILPRFALAFRGIACSGAAADHSCGCVFALPSQGMNLMTSKFTDADLVRLCEAASGGKLALDAEVASVTLWGVPVVLVYRWNDEEHARRQAASVGPLDDLWLLDALLKLPVGDAVALASLAGRDRRLLGRGESVHACERRADTVVRSAVPPVSVDLAVVRSEHAGVEALDVMPFGAYAPQAIWLDAPMNGSAELQAEAVRFSTGVVHWQGVDEPRVLVPVQPLAQVHETAAGWRFAEHVYARLLEDSAGPGAGAGLGLGLVNPLGSPTG